Protein AF-D4H5F0-F1 (afdb_monomer)

InterPro domains:
  IPR011990 Tetratricopeptide-like helical domain superfamily [G3DSA:1.25.40.10] (108-286)
  IPR011990 Tetratricopeptide-like helical domain superfamily [SSF48452] (164-276)

Secondary structure (DSSP, 8-state):
------------------------EESSTTPPPP-SEEEEEEE-TT-HHHHHHHHHHHHHHHH-TTSEEEEEE-S---HHHHHHHHTT-TTGGGEEE----SS-SEEEEEETTEEEEEE-TTS-HHHHHHHHHHHHHTSS-HHHHHHHHHHHHHHHHHHHHHHHHHHHHHHHHTT-HHHHHHHHTTS-TTT--HHHHHHHHHHHHHTT-HHHHHHHHTT--SHHHHHHHHHHHHHTT-HHHHHHHHHTTTTTSS-HHHHHHHHHHHHHHTT-HHHHHH----TT--GGG-

Sequence (290 aa):
MRILRGCLLVAGLIAISALGYAEIKPVFDDAVKPAEKSAVLYFDIDGRYDLNIMTEFLKYCTEQTDVTCICAEASGAGVQKIKGAFEGNKNERYIYRSDAREDTPEIVFSRSGEALGVLKKESDFAALIPIYLDYTAGRIDAEDFAETMEAIESAEMYKKIVPRMNFVLLLAKKGERDAALAELDKIETEKLDDKGRLLLGETFLRLKAPKRAHRILKTCGDVQCRFYAGVSEYMAGDPDSALETLENLKGVYPDENRLKHYIKSIYESKGDKERADAIQLPDNYNIDAH

Foldseek 3Di:
DDDDPDPPPPPPPPVPPQPQPQPKAQLDPLADDADQWEKEWEAAPVDPVRVVLVVLLVVLVVVQVLYHYAYEYAQPDDSVVVCVVCPPHPCNNRYIYGYHDPFPGKMFTHHRSHTPDMDTPPDPSNQVSNLSSCVSSVVDDPVRSVVSVVVVLQVVVVVVVVVLLVVLVVCVVVVNLVVSVVSLVPDPLVSHALVSLLSSLVSCVVSLNLVVSLVSLVVHPDLSSLLSNLVSCVSVVNLPSSLVSLVVCPPPDPPVLLSLVSNLVSCVVVVVVVVNVVRDHPDPDDNVVD

Structure (mmCIF, N/CA/C/O backbone):
data_AF-D4H5F0-F1
#
_entry.id   AF-D4H5F0-F1
#
loop_
_atom_site.group_PDB
_atom_site.id
_atom_site.type_symbol
_atom_site.label_atom_id
_atom_site.label_alt_id
_atom_site.label_comp_id
_atom_site.label_asym_id
_atom_site.label_entity_id
_atom_site.label_seq_id
_atom_site.pdbx_PDB_ins_code
_atom_site.Cartn_x
_atom_site.Cartn_y
_atom_site.Cartn_z
_atom_site.occupancy
_atom_site.B_iso_or_equiv
_atom_site.auth_seq_id
_atom_site.auth_comp_id
_atom_site.auth_asym_id
_atom_site.auth_atom_id
_atom_site.pdbx_PDB_model_num
ATOM 1 N N . MET A 1 1 ? 7.987 36.545 -11.583 1.00 31.58 1 MET A N 1
ATOM 2 C CA . MET A 1 1 ? 6.630 36.346 -12.143 1.00 31.58 1 MET A CA 1
ATOM 3 C C . MET A 1 1 ? 6.210 34.918 -11.828 1.00 31.58 1 MET A C 1
ATOM 5 O O . MET A 1 1 ? 7.058 34.047 -11.936 1.00 31.58 1 MET A O 1
ATOM 9 N N . ARG A 1 2 ? 4.968 34.748 -11.347 1.00 31.17 2 ARG A N 1
ATOM 10 C CA . ARG A 1 2 ? 4.247 33.511 -10.952 1.00 31.17 2 ARG A CA 1
ATOM 11 C C . ARG A 1 2 ? 4.689 32.267 -11.746 1.00 31.17 2 ARG A C 1
ATOM 13 O O . ARG A 1 2 ? 4.959 32.408 -12.928 1.00 31.17 2 ARG A O 1
ATOM 20 N N . ILE A 1 3 ? 4.751 31.064 -11.163 1.00 27.75 3 ILE A N 1
ATOM 21 C CA . ILE A 1 3 ? 3.561 30.268 -10.800 1.00 27.75 3 ILE A CA 1
ATOM 22 C C . ILE A 1 3 ? 3.771 29.518 -9.472 1.00 27.75 3 ILE A C 1
ATOM 24 O O . ILE A 1 3 ? 4.520 28.547 -9.411 1.00 27.75 3 ILE A O 1
ATOM 28 N N . LEU A 1 4 ? 3.051 29.948 -8.427 1.00 27.16 4 LEU A N 1
ATOM 29 C CA . LEU A 1 4 ? 2.692 29.083 -7.304 1.00 27.16 4 LEU A CA 1
ATOM 30 C C . LEU A 1 4 ? 1.868 27.921 -7.872 1.00 27.16 4 LEU A C 1
ATOM 32 O O . LEU A 1 4 ? 0.740 28.131 -8.320 1.00 27.16 4 LEU A O 1
ATOM 36 N N . ARG A 1 5 ? 2.426 26.708 -7.881 1.00 31.64 5 ARG A N 1
ATOM 37 C CA . ARG A 1 5 ? 1.621 25.494 -8.019 1.00 31.64 5 ARG A CA 1
ATOM 38 C C . ARG A 1 5 ? 0.891 25.315 -6.698 1.00 31.64 5 ARG A C 1
ATOM 40 O O . ARG A 1 5 ? 1.485 24.910 -5.707 1.00 31.64 5 ARG A O 1
ATOM 47 N N . GLY A 1 6 ? -0.376 25.715 -6.691 1.00 26.05 6 GLY A N 1
ATOM 48 C CA . GLY A 1 6 ? -1.283 25.411 -5.603 1.00 26.05 6 GLY A CA 1
ATOM 49 C C . GLY A 1 6 ? -1.363 23.901 -5.441 1.00 26.05 6 GLY A C 1
ATOM 50 O O . GLY A 1 6 ? -1.843 23.209 -6.339 1.00 26.05 6 GLY A O 1
ATOM 51 N N . CYS A 1 7 ? -0.902 23.409 -4.294 1.00 26.84 7 CYS A N 1
ATOM 52 C CA . CYS A 1 7 ? -1.465 22.208 -3.710 1.00 26.84 7 CYS A CA 1
ATOM 53 C C . CYS A 1 7 ? -2.961 22.479 -3.549 1.00 26.84 7 CYS A C 1
ATOM 55 O O . CYS A 1 7 ? -3.379 23.174 -2.623 1.00 26.84 7 CYS A O 1
ATOM 57 N N . LEU A 1 8 ? -3.771 21.968 -4.477 1.00 27.33 8 LEU A N 1
ATOM 58 C CA . LEU A 1 8 ? -5.140 21.623 -4.143 1.00 27.33 8 LEU A CA 1
ATOM 59 C C . LEU A 1 8 ? -5.035 20.485 -3.125 1.00 27.33 8 LEU A C 1
ATOM 61 O O . LEU A 1 8 ? -5.055 19.310 -3.477 1.00 27.33 8 LEU A O 1
ATOM 65 N N . LEU A 1 9 ? -4.899 20.860 -1.854 1.00 28.70 9 LEU A N 1
ATOM 66 C CA . LEU A 1 9 ? -5.477 20.094 -0.768 1.00 28.70 9 LEU A CA 1
ATOM 67 C C . LEU A 1 9 ? -6.955 19.975 -1.123 1.00 28.70 9 LEU A C 1
ATOM 69 O O . LEU A 1 9 ? -7.744 20.895 -0.904 1.00 28.70 9 LEU A O 1
ATOM 73 N N . VAL A 1 10 ? -7.332 18.842 -1.710 1.00 30.98 10 VAL A N 1
ATOM 74 C CA . VAL A 1 10 ? -8.696 18.353 -1.572 1.00 30.98 10 VAL A CA 1
ATOM 75 C C . VAL A 1 10 ? -8.794 17.936 -0.111 1.00 30.98 10 VAL A C 1
ATOM 77 O O . VAL A 1 10 ? -8.710 16.766 0.238 1.00 30.98 10 VAL A O 1
ATOM 80 N N . ALA A 1 11 ? -8.916 18.940 0.761 1.00 32.41 11 ALA A N 1
ATOM 81 C CA . ALA A 1 11 ? -9.562 18.780 2.038 1.00 32.41 11 ALA A CA 1
ATOM 82 C C . ALA A 1 11 ? -10.991 18.382 1.682 1.00 32.41 11 ALA A C 1
ATOM 84 O O . ALA A 1 11 ? -11.877 19.221 1.509 1.00 32.41 11 ALA A O 1
ATOM 85 N N . GLY A 1 12 ? -11.192 17.080 1.491 1.00 27.78 12 GLY A N 1
ATOM 86 C CA . GLY A 1 12 ? -12.476 16.469 1.721 1.00 27.78 12 GLY A CA 1
ATOM 87 C C . GLY A 1 12 ? -12.792 16.733 3.181 1.00 27.78 12 GLY A C 1
ATOM 88 O O . GLY A 1 12 ? -12.548 15.889 4.034 1.00 27.78 12 GLY A O 1
ATOM 89 N N . LEU A 1 13 ? -13.319 17.928 3.464 1.00 29.50 13 LEU A N 1
ATOM 90 C CA . LEU A 1 13 ? -14.268 18.120 4.537 1.00 29.50 13 LEU A CA 1
ATOM 91 C C . LEU A 1 13 ? -15.412 17.165 4.209 1.00 29.50 13 LEU A C 1
ATOM 93 O O . LEU A 1 13 ? -16.419 17.532 3.605 1.00 29.50 13 LEU A O 1
ATOM 97 N N . ILE A 1 14 ? -15.236 15.902 4.593 1.00 32.59 14 ILE A N 1
ATOM 98 C CA . ILE A 1 14 ? -16.359 15.125 5.059 1.00 32.59 14 ILE A CA 1
ATOM 99 C C . ILE A 1 14 ? -16.867 15.986 6.203 1.00 32.59 14 ILE A C 1
ATOM 101 O O . ILE A 1 14 ? -16.233 16.098 7.250 1.00 32.59 14 ILE A O 1
ATOM 105 N N . ALA A 1 15 ? -17.956 16.706 5.946 1.00 28.23 15 ALA A N 1
ATOM 106 C CA . ALA A 1 15 ? -18.798 17.203 7.005 1.00 28.23 15 ALA A CA 1
ATOM 107 C C . ALA A 1 15 ? -19.258 15.946 7.746 1.00 28.23 15 ALA A C 1
ATOM 109 O O . ALA A 1 15 ? -20.265 15.336 7.392 1.00 28.23 15 ALA A O 1
ATOM 110 N N . ILE A 1 16 ? -18.445 15.500 8.705 1.00 36.41 16 ILE A N 1
ATOM 111 C CA . ILE A 1 16 ? -18.827 14.503 9.683 1.00 36.41 16 ILE A CA 1
ATOM 112 C C . ILE A 1 16 ? -19.855 15.251 10.517 1.00 36.41 16 ILE A C 1
ATOM 114 O O . ILE A 1 16 ? -19.535 15.951 11.474 1.00 36.41 16 ILE A O 1
ATOM 118 N N . SER A 1 17 ? -21.107 15.191 10.059 1.00 35.09 17 SER A N 1
ATOM 119 C CA . SER A 1 17 ? -22.271 15.410 10.899 1.00 35.09 17 SER A CA 1
ATOM 120 C C . SER A 1 17 ? -21.963 14.714 12.207 1.00 35.09 17 SER A C 1
ATOM 122 O O . SER A 1 17 ? -21.684 13.515 12.156 1.00 35.09 17 SER A O 1
ATOM 124 N N . ALA A 1 18 ? -21.915 15.485 13.299 1.00 36.31 18 ALA A N 1
ATOM 125 C CA . ALA A 1 18 ? -21.562 15.030 14.632 1.00 36.31 18 ALA A CA 1
ATOM 126 C C . ALA A 1 18 ? -22.025 13.582 14.807 1.00 36.31 18 ALA A C 1
ATOM 128 O O . ALA A 1 18 ? -23.223 13.326 14.950 1.00 36.31 18 ALA A O 1
ATOM 129 N N . LEU A 1 19 ? -21.079 12.640 14.708 1.00 41.31 19 LEU A N 1
ATOM 130 C CA . LEU A 1 19 ? -21.282 11.267 15.135 1.00 41.31 19 LEU A CA 1
ATOM 131 C C . LEU A 1 19 ? -21.348 11.380 16.651 1.00 41.31 19 LEU A C 1
ATOM 133 O O . LEU A 1 19 ? -20.375 11.145 17.362 1.00 41.31 19 LEU A O 1
ATOM 137 N N . GLY A 1 20 ? -22.495 11.873 17.125 1.00 44.38 20 GLY A N 1
ATOM 138 C CA . GLY A 1 20 ? -22.891 11.761 18.505 1.00 44.38 20 GLY A CA 1
ATOM 139 C C . GLY A 1 20 ? -22.692 10.302 18.835 1.00 44.38 20 GLY A C 1
ATOM 140 O O . GLY A 1 20 ? -23.183 9.434 18.110 1.00 44.38 20 GLY A O 1
ATOM 141 N N . TYR A 1 21 ? -21.880 10.053 19.856 1.00 51.56 21 TYR A N 1
ATOM 142 C CA . TYR A 1 21 ? -21.729 8.731 20.427 1.00 51.56 21 TYR A CA 1
ATOM 143 C C . TYR A 1 21 ? -23.106 8.074 20.439 1.00 51.56 21 TYR A C 1
ATOM 145 O O . TYR A 1 21 ? -24.054 8.664 20.970 1.00 51.56 21 TYR A O 1
ATOM 153 N N . ALA A 1 22 ? -23.227 6.881 19.849 1.00 57.88 22 ALA A N 1
ATOM 154 C CA . ALA A 1 22 ? -24.356 6.031 20.188 1.00 57.88 22 ALA A CA 1
ATOM 155 C C . ALA A 1 22 ? -24.421 6.000 21.720 1.00 57.88 22 ALA A C 1
ATOM 157 O O . ALA A 1 22 ? -23.376 5.943 22.374 1.00 57.88 22 ALA A O 1
ATOM 158 N N . GLU A 1 23 ? -25.612 6.155 22.293 1.00 73.88 23 GLU A N 1
ATOM 159 C CA . GLU A 1 23 ? -25.765 6.360 23.730 1.00 73.88 23 GLU A CA 1
ATOM 160 C C . GLU A 1 23 ? -25.316 5.090 24.477 1.00 73.88 23 GLU A C 1
ATOM 162 O O . GLU A 1 23 ? -26.092 4.161 24.696 1.00 73.88 23 GLU A O 1
ATOM 167 N N . ILE A 1 24 ? -24.029 5.018 24.829 1.00 89.38 24 ILE A N 1
ATOM 168 C CA . ILE A 1 24 ? -23.448 3.868 25.515 1.00 89.38 24 ILE A CA 1
ATOM 169 C C . ILE A 1 24 ? -23.796 3.912 26.999 1.00 89.38 24 ILE A C 1
ATOM 171 O O . ILE A 1 24 ? -23.728 4.956 27.650 1.00 89.38 24 ILE A O 1
ATOM 175 N N . LYS A 1 25 ? -24.161 2.757 27.556 1.00 92.19 25 LYS A N 1
ATOM 176 C CA . LYS A 1 25 ? -24.593 2.614 28.952 1.00 92.19 25 LYS A CA 1
ATOM 177 C C . LYS A 1 25 ? -23.658 1.661 29.687 1.00 92.19 25 LYS A C 1
ATOM 179 O O . LYS A 1 25 ? -23.380 0.584 29.157 1.00 92.19 25 LYS A O 1
ATOM 184 N N . PRO A 1 26 ? -23.159 2.026 30.879 1.00 93.25 26 PRO A N 1
ATOM 185 C CA . PRO A 1 26 ? -22.260 1.160 31.625 1.00 93.25 26 PRO A CA 1
ATOM 186 C C . PRO A 1 26 ? -22.977 -0.138 32.002 1.00 93.25 26 PRO A C 1
ATOM 188 O O . PRO A 1 26 ? -24.153 -0.129 32.373 1.00 93.25 26 PRO A O 1
ATOM 191 N N . VAL A 1 27 ? -22.273 -1.262 31.886 1.00 93.69 27 VAL A N 1
ATOM 192 C CA . VAL A 1 27 ? -22.798 -2.570 32.310 1.00 93.69 27 VAL A CA 1
ATOM 193 C C . VAL A 1 27 ? -22.548 -2.792 33.802 1.00 93.69 27 VAL A C 1
ATOM 195 O O . VAL A 1 27 ? -23.389 -3.381 34.486 1.00 93.69 27 VAL A O 1
ATOM 198 N N . PHE A 1 28 ? -21.423 -2.290 34.308 1.00 92.44 28 PHE A N 1
ATOM 199 C CA . PHE A 1 28 ? -20.966 -2.425 35.689 1.00 92.44 28 PHE A CA 1
ATOM 200 C C . PHE A 1 28 ? -20.931 -1.060 36.390 1.00 92.44 28 PHE A C 1
ATOM 202 O O . PHE A 1 28 ? -20.733 -0.029 35.746 1.00 92.44 28 PHE A O 1
ATOM 209 N N . ASP A 1 29 ? -21.133 -1.049 37.709 1.00 89.62 29 ASP A N 1
ATOM 210 C CA . ASP A 1 29 ? -21.273 0.191 38.488 1.00 89.62 29 ASP A CA 1
ATOM 211 C C . ASP A 1 29 ? -19.956 0.983 38.595 1.00 89.62 29 ASP A C 1
ATOM 213 O O . ASP A 1 29 ? -19.976 2.203 38.756 1.00 89.62 29 ASP A O 1
ATOM 217 N N . ASP A 1 30 ? -18.810 0.308 38.476 1.00 89.19 30 ASP A N 1
ATOM 218 C CA . ASP A 1 30 ? -17.465 0.891 38.532 1.00 89.19 30 ASP A CA 1
ATOM 219 C C . ASP A 1 30 ? -16.874 1.201 37.142 1.00 89.19 30 ASP A C 1
ATOM 221 O O . ASP A 1 30 ? -15.659 1.368 36.998 1.00 89.19 30 ASP A O 1
ATOM 225 N N . ALA A 1 31 ? -17.722 1.297 36.112 1.00 89.31 31 ALA A N 1
ATOM 226 C CA . ALA A 1 31 ? -17.287 1.563 34.747 1.00 89.31 31 ALA A CA 1
ATOM 227 C C . ALA A 1 31 ? -16.516 2.891 34.605 1.00 89.31 31 ALA A C 1
ATOM 229 O O . ALA A 1 31 ? -16.913 3.946 35.115 1.00 89.31 31 ALA A O 1
ATOM 230 N N . VAL A 1 32 ? -15.419 2.850 33.846 1.00 88.62 32 VAL A N 1
ATOM 231 C CA . VAL A 1 32 ? -14.596 4.011 33.492 1.00 88.62 32 VAL A CA 1
ATOM 232 C C . VAL A 1 32 ? -15.395 4.914 32.569 1.00 88.62 32 VAL A C 1
ATOM 234 O O . VAL A 1 32 ? -15.799 4.485 31.491 1.00 88.62 32 VAL A O 1
ATOM 237 N N . LYS A 1 33 ? -15.616 6.167 32.968 1.00 85.69 33 LYS A N 1
ATOM 238 C CA . LYS A 1 33 ? -16.379 7.134 32.168 1.00 85.69 33 LYS A CA 1
ATOM 239 C C . LYS A 1 33 ? -15.596 7.568 30.926 1.00 85.69 33 LYS A C 1
ATOM 241 O O . LYS A 1 33 ? -14.403 7.829 31.068 1.00 85.69 33 LYS A O 1
ATOM 246 N N . PRO A 1 34 ? -16.252 7.732 29.760 1.00 83.50 34 PRO A N 1
ATOM 247 C CA . PRO A 1 34 ? -15.622 8.343 28.595 1.00 83.50 34 PRO A CA 1
ATOM 248 C C . PRO A 1 34 ? -15.018 9.705 28.957 1.00 83.50 34 PRO A C 1
ATOM 250 O O . PRO A 1 34 ? -15.666 10.515 29.623 1.00 83.50 34 PRO A O 1
ATOM 253 N N . ALA A 1 35 ? -13.780 9.941 28.528 1.00 87.31 35 ALA A N 1
ATOM 254 C CA . ALA A 1 35 ? -13.085 11.211 28.710 1.00 87.31 35 ALA A CA 1
ATOM 255 C C . ALA A 1 35 ? -13.086 12.039 27.419 1.00 87.31 35 ALA A C 1
ATOM 257 O O . ALA A 1 35 ? -13.562 11.596 26.376 1.00 87.31 35 ALA A O 1
ATOM 258 N N . GLU A 1 36 ? -12.503 13.238 27.493 1.00 90.31 36 GLU A N 1
ATOM 259 C CA . GLU A 1 36 ? -12.332 14.131 26.344 1.00 90.31 36 GLU A CA 1
ATOM 260 C C . GLU A 1 36 ? -11.613 13.443 25.177 1.00 90.31 36 GLU A C 1
ATOM 262 O O . GLU A 1 36 ? -12.028 13.593 24.033 1.00 90.31 36 GLU A O 1
ATOM 267 N N . LYS A 1 37 ? -10.557 12.678 25.469 1.00 95.06 37 LYS A N 1
ATOM 268 C CA . LYS A 1 37 ? -9.834 11.838 24.511 1.00 95.06 37 LYS A CA 1
ATOM 269 C C . LYS A 1 37 ? -10.272 10.404 24.728 1.00 95.06 37 LYS A C 1
ATOM 271 O O . LYS A 1 37 ? -10.026 9.846 25.803 1.00 95.06 37 LYS A O 1
ATOM 276 N N . SER A 1 38 ? -10.927 9.801 23.745 1.00 94.38 38 SER A N 1
ATOM 277 C CA . SER A 1 38 ? -11.419 8.440 23.916 1.00 94.38 38 SER A CA 1
ATOM 278 C C . SER A 1 38 ? -11.438 7.630 22.631 1.00 94.38 38 SER A C 1
ATOM 280 O O . SER A 1 38 ? -11.453 8.166 21.526 1.00 94.38 38 SER A O 1
ATOM 282 N N . ALA A 1 39 ? -11.421 6.315 22.806 1.00 96.00 39 ALA A N 1
ATOM 283 C CA . ALA A 1 39 ? -11.599 5.344 21.745 1.00 96.00 39 ALA A CA 1
ATOM 284 C C . ALA A 1 39 ? -12.684 4.351 22.173 1.00 96.00 39 ALA A C 1
ATOM 286 O O . ALA A 1 39 ? -12.626 3.809 23.279 1.00 96.00 39 ALA A O 1
ATOM 287 N N . VAL A 1 40 ? -13.683 4.123 21.324 1.00 95.44 40 VAL A N 1
ATOM 288 C CA . VAL A 1 40 ? -14.770 3.173 21.591 1.00 95.44 40 VAL A CA 1
ATOM 289 C C . VAL A 1 40 ? -14.742 2.070 20.556 1.00 95.44 40 VAL A C 1
ATOM 291 O O . VAL A 1 40 ? -14.989 2.330 19.382 1.00 95.44 40 VAL A O 1
ATOM 294 N N . LEU A 1 41 ? -14.492 0.845 21.003 1.00 96.81 41 LEU A N 1
ATOM 295 C CA . LEU A 1 41 ? -14.695 -0.359 20.212 1.00 96.81 41 LEU A CA 1
ATOM 296 C C . LEU A 1 41 ? -16.140 -0.833 20.368 1.00 96.81 41 LEU A C 1
ATOM 298 O O . LEU A 1 41 ? -16.543 -1.225 21.457 1.00 96.81 41 LEU A O 1
ATOM 302 N N . TYR A 1 42 ? -16.887 -0.868 19.277 1.00 96.00 42 TYR A N 1
ATOM 303 C CA . TYR A 1 42 ? -18.157 -1.570 19.165 1.00 96.00 42 TYR A CA 1
ATOM 304 C C . TYR A 1 42 ? -17.902 -3.007 18.717 1.00 96.00 42 TYR A C 1
ATOM 306 O O . TYR A 1 42 ? -17.238 -3.223 17.702 1.00 96.00 42 TYR A O 1
ATOM 314 N N . PHE A 1 43 ? -18.412 -3.980 19.468 1.00 96.06 43 PHE A N 1
ATOM 315 C CA . PHE A 1 43 ? -18.120 -5.397 19.245 1.00 96.06 43 PHE A CA 1
ATOM 316 C C . PHE A 1 43 ? -19.349 -6.277 19.502 1.00 96.06 43 PHE A C 1
ATOM 318 O O . PHE A 1 43 ? -20.200 -5.943 20.329 1.00 96.06 43 PHE A O 1
ATOM 325 N N . ASP A 1 44 ? -19.426 -7.412 18.811 1.00 95.38 44 ASP A N 1
ATOM 326 C CA . ASP A 1 44 ? -20.411 -8.465 19.072 1.00 95.38 44 ASP A CA 1
ATOM 327 C C . ASP A 1 44 ? -19.836 -9.509 20.046 1.00 95.38 44 ASP A C 1
ATOM 329 O O . ASP A 1 44 ? -18.798 -10.122 19.787 1.00 95.38 44 ASP A O 1
ATOM 333 N N . ILE A 1 45 ? -20.515 -9.736 21.175 1.00 94.06 45 ILE A N 1
ATOM 334 C CA . ILE A 1 45 ? -20.094 -10.719 22.183 1.00 94.06 45 ILE A CA 1
ATOM 335 C C . ILE A 1 45 ? -20.152 -12.178 21.702 1.00 94.06 45 ILE A C 1
ATOM 337 O O . ILE A 1 45 ? -19.421 -13.024 22.217 1.00 94.06 45 ILE A O 1
ATOM 341 N N . ASP A 1 46 ? -21.006 -12.487 20.727 1.00 93.06 46 ASP A N 1
ATOM 342 C CA . ASP A 1 46 ? -21.096 -13.806 20.095 1.00 93.06 46 ASP A CA 1
ATOM 343 C C . ASP A 1 46 ? -20.082 -13.957 18.943 1.00 93.06 46 ASP A C 1
ATOM 345 O O . ASP A 1 46 ? -19.791 -15.070 18.486 1.00 93.06 46 ASP A O 1
ATOM 349 N N . GLY A 1 47 ? -19.491 -12.846 18.494 1.00 92.88 47 GLY A N 1
ATOM 350 C CA . GLY A 1 47 ? -18.481 -12.794 17.448 1.00 92.88 47 GLY A CA 1
ATOM 351 C C . GLY A 1 47 ? -17.092 -13.177 17.957 1.00 92.88 47 GLY A C 1
ATOM 352 O O . GLY A 1 47 ? -16.400 -12.398 18.605 1.00 92.88 47 GLY A O 1
ATOM 353 N N . ARG A 1 48 ? -16.591 -14.366 17.592 1.00 92.88 48 ARG A N 1
ATOM 354 C CA . ARG A 1 48 ? -15.208 -14.760 17.946 1.00 92.88 48 ARG A CA 1
ATOM 355 C C . ARG A 1 48 ? -14.158 -13.782 17.402 1.00 92.88 48 ARG A C 1
ATOM 357 O O . ARG A 1 48 ? -13.140 -13.561 18.052 1.00 92.88 48 ARG A O 1
ATOM 364 N N . TYR A 1 49 ? -14.378 -13.251 16.201 1.00 93.31 49 TYR A N 1
ATOM 365 C CA . TYR A 1 49 ? -13.483 -12.264 15.597 1.00 93.31 49 TYR A CA 1
ATOM 366 C C . TYR A 1 49 ? -13.474 -10.968 16.420 1.00 93.31 49 TYR A C 1
ATOM 368 O O . TYR A 1 49 ? -12.412 -10.532 16.851 1.00 93.31 49 TYR A O 1
ATOM 376 N N . ASP A 1 50 ? -14.650 -10.439 16.740 1.00 95.62 50 ASP A N 1
ATOM 377 C CA . ASP A 1 50 ? -14.867 -9.263 17.581 1.00 95.62 50 ASP A CA 1
ATOM 378 C C . ASP A 1 50 ? -14.203 -9.381 18.963 1.00 95.62 50 ASP A C 1
ATOM 380 O O . ASP A 1 50 ? -13.515 -8.460 19.400 1.00 95.62 50 ASP A O 1
ATOM 384 N N . LEU A 1 51 ? -14.310 -10.538 19.625 1.00 93.56 51 LEU A N 1
ATOM 385 C CA . LEU A 1 51 ? -13.640 -10.788 20.910 1.00 93.56 51 LEU A CA 1
ATOM 386 C C . LEU A 1 51 ? -12.104 -10.780 20.807 1.00 93.56 51 LEU A C 1
ATOM 388 O O . LEU A 1 51 ? -11.418 -10.350 21.743 1.00 93.56 51 LEU A O 1
ATOM 392 N N . ASN A 1 52 ? -11.548 -11.234 19.678 1.00 94.06 52 ASN A N 1
ATOM 393 C CA . ASN A 1 52 ? -10.109 -11.134 19.432 1.00 94.06 52 ASN A CA 1
ATOM 394 C C . ASN A 1 52 ? -9.696 -9.665 19.264 1.00 94.06 52 ASN A C 1
ATOM 396 O O . ASN A 1 52 ? -8.746 -9.236 19.918 1.00 94.06 52 ASN A O 1
ATOM 400 N N . ILE A 1 53 ? -10.445 -8.891 18.465 1.00 95.88 53 ILE A N 1
ATOM 401 C CA . ILE A 1 53 ? -10.200 -7.452 18.273 1.00 95.88 53 ILE A CA 1
ATOM 402 C C . ILE A 1 53 ? -10.322 -6.695 19.598 1.00 95.88 53 ILE A C 1
ATOM 404 O O . ILE A 1 53 ? -9.483 -5.856 19.904 1.00 95.88 53 ILE A O 1
ATOM 408 N N . MET A 1 54 ? -11.296 -7.037 20.444 1.00 95.19 54 MET A N 1
ATOM 409 C CA . MET A 1 54 ? -11.435 -6.470 21.788 1.00 95.19 54 MET A CA 1
ATOM 410 C C . MET A 1 54 ? -10.216 -6.730 22.667 1.00 95.19 54 MET A C 1
ATOM 412 O O . MET A 1 54 ? -9.746 -5.827 23.359 1.00 95.19 54 MET A O 1
ATOM 416 N N . THR A 1 55 ? -9.683 -7.949 22.639 1.00 91.81 55 THR A N 1
ATOM 417 C CA . THR A 1 55 ? -8.488 -8.293 23.419 1.00 91.81 55 THR A CA 1
ATOM 418 C C . THR A 1 55 ? -7.274 -7.486 22.955 1.00 91.81 55 THR A C 1
ATOM 420 O O . THR A 1 55 ? -6.511 -6.979 23.776 1.00 91.81 55 THR A O 1
ATOM 423 N N . GLU A 1 56 ? -7.110 -7.343 21.642 1.00 92.62 56 GLU A N 1
ATOM 424 C CA . GLU A 1 56 ? -6.030 -6.570 21.035 1.00 92.62 56 GLU A CA 1
ATOM 425 C C . GLU A 1 56 ? -6.154 -5.069 21.320 1.00 92.62 56 GLU A C 1
ATOM 427 O O . GLU A 1 56 ? -5.201 -4.446 21.787 1.00 92.62 56 GLU A O 1
ATOM 432 N N . PHE A 1 57 ? -7.347 -4.506 21.138 1.00 95.62 57 PHE A N 1
ATOM 433 C CA . PHE A 1 57 ? -7.654 -3.117 21.458 1.00 95.62 57 PHE A CA 1
ATOM 434 C C . PHE A 1 57 ? -7.319 -2.791 22.916 1.00 95.62 57 PHE A C 1
ATOM 436 O O . PHE A 1 57 ? -6.570 -1.854 23.188 1.00 95.62 57 PHE A O 1
ATOM 443 N N . LEU A 1 58 ? -7.791 -3.613 23.858 1.00 92.62 58 LEU A N 1
ATOM 444 C CA . LEU A 1 58 ? -7.512 -3.411 25.278 1.00 92.62 58 LEU A CA 1
ATOM 445 C C . LEU A 1 58 ? -6.019 -3.523 25.600 1.00 92.62 58 LEU A C 1
ATOM 447 O O . LEU A 1 58 ? -5.532 -2.756 26.427 1.00 92.62 58 LEU A O 1
ATOM 451 N N . LYS A 1 59 ? -5.275 -4.412 24.931 1.00 91.56 59 LYS A N 1
ATOM 452 C CA . LYS A 1 59 ? -3.817 -4.498 25.089 1.00 91.56 59 LYS A CA 1
ATOM 453 C C . LYS A 1 59 ? -3.149 -3.160 24.752 1.00 91.56 59 LYS A C 1
ATOM 455 O O . LYS A 1 59 ? -2.441 -2.622 25.601 1.00 91.56 59 LYS A O 1
ATOM 460 N N . TYR A 1 60 ? -3.423 -2.588 23.579 1.00 90.88 60 TYR A N 1
ATOM 461 C CA . TYR A 1 60 ? -2.864 -1.284 23.197 1.00 90.88 60 TYR A CA 1
ATOM 462 C C . TYR A 1 60 ? -3.299 -0.163 24.148 1.00 90.88 60 TYR A C 1
ATOM 464 O O . TYR A 1 60 ? -2.497 0.681 24.539 1.00 90.88 60 TYR A O 1
ATOM 472 N N . CYS A 1 61 ? -4.552 -0.191 24.594 1.00 90.25 61 CYS A N 1
ATOM 473 C CA . CYS A 1 61 ? -5.074 0.784 25.542 1.00 90.25 61 CYS A CA 1
ATOM 474 C C . CYS A 1 61 ? -4.405 0.723 26.920 1.00 90.25 61 CYS A C 1
ATOM 476 O O . CYS A 1 61 ? -4.243 1.756 27.564 1.00 90.25 61 CYS A O 1
ATOM 478 N N . THR A 1 62 ? -3.966 -0.454 27.382 1.00 85.62 62 THR A N 1
ATOM 479 C CA . THR A 1 62 ? -3.208 -0.538 28.645 1.00 85.62 62 THR A CA 1
ATOM 480 C C . THR A 1 62 ? -1.828 0.116 28.571 1.00 85.62 62 THR A C 1
ATOM 482 O O . THR A 1 62 ? -1.302 0.535 29.599 1.00 85.62 62 THR A O 1
ATOM 485 N N . GLU A 1 63 ? -1.261 0.251 27.371 1.00 83.38 63 GLU A N 1
ATOM 486 C CA . GLU A 1 63 ? 0.021 0.923 27.128 1.00 83.38 63 GLU A CA 1
ATOM 487 C C . GLU A 1 63 ? -0.150 2.453 26.957 1.00 83.38 63 GLU A C 1
ATOM 489 O O . GLU A 1 63 ? 0.826 3.204 27.005 1.00 83.38 63 GLU A O 1
ATOM 494 N N . GLN A 1 64 ? -1.392 2.936 26.800 1.00 81.44 64 GLN A N 1
ATOM 495 C CA . GLN A 1 64 ? -1.757 4.309 26.426 1.00 81.44 64 GLN A CA 1
ATOM 496 C C . GLN A 1 64 ? -2.766 4.913 27.418 1.00 81.44 64 GLN A C 1
ATOM 498 O O . GLN A 1 64 ? -3.970 4.929 27.182 1.00 81.44 64 GLN A O 1
ATOM 503 N N . THR A 1 65 ? -2.287 5.468 28.533 1.00 83.00 65 THR A N 1
ATOM 504 C CA . THR A 1 65 ? -3.169 6.021 29.582 1.00 83.00 65 THR A CA 1
ATOM 505 C C . THR A 1 65 ? -3.786 7.384 29.253 1.00 83.00 65 THR A C 1
ATOM 507 O O . THR A 1 65 ? -4.680 7.831 29.968 1.00 83.00 65 THR A O 1
ATOM 510 N N . ASP A 1 66 ? -3.322 8.054 28.194 1.00 91.00 66 ASP A N 1
ATOM 511 C CA . ASP A 1 66 ? -3.780 9.398 27.798 1.00 91.00 66 ASP A CA 1
ATOM 512 C C . ASP A 1 66 ? -5.110 9.385 27.024 1.00 91.00 66 ASP A C 1
ATOM 514 O O . ASP A 1 66 ? -5.698 10.441 26.772 1.00 91.00 66 ASP A O 1
ATOM 518 N N . VAL A 1 67 ? -5.584 8.196 26.639 1.00 93.88 67 VAL A N 1
ATOM 519 C CA . VAL A 1 67 ? -6.832 7.972 25.907 1.00 93.88 67 VAL A CA 1
ATOM 520 C C . VAL A 1 67 ? -7.701 7.020 26.715 1.00 93.88 67 VAL A C 1
ATOM 522 O O . VAL A 1 67 ? -7.271 5.942 27.116 1.00 93.88 67 VAL A O 1
ATOM 525 N N . THR A 1 68 ? -8.954 7.398 26.953 1.00 93.69 68 THR A N 1
ATOM 526 C CA . THR A 1 68 ? -9.905 6.496 27.606 1.00 93.69 68 THR A CA 1
ATOM 527 C C . THR A 1 68 ? -10.469 5.508 26.597 1.00 93.69 68 THR A C 1
ATOM 529 O O . THR A 1 68 ? -11.218 5.894 25.701 1.00 93.69 68 THR A O 1
ATOM 532 N N . CYS A 1 69 ? -10.138 4.232 26.758 1.00 94.88 69 CYS A N 1
ATOM 533 C CA . CYS A 1 69 ? -10.653 3.170 25.906 1.00 94.88 69 CYS A CA 1
ATOM 534 C C . CYS A 1 69 ? -11.876 2.480 26.501 1.00 94.88 69 CYS A C 1
ATOM 536 O O . CYS A 1 69 ? -11.904 2.163 27.690 1.00 94.88 69 CYS A O 1
ATOM 538 N N . ILE A 1 70 ? -12.873 2.226 25.659 1.00 94.94 70 ILE A N 1
ATOM 539 C CA . ILE A 1 70 ? -14.151 1.621 26.033 1.00 94.94 70 ILE A CA 1
ATOM 540 C C . ILE A 1 70 ? -14.514 0.528 25.031 1.00 94.94 70 ILE A C 1
ATOM 542 O O . ILE A 1 70 ? -14.324 0.702 23.831 1.00 94.94 70 ILE A O 1
ATOM 546 N N . CYS A 1 71 ? -15.089 -0.569 25.518 1.00 95.88 71 CYS A N 1
ATOM 547 C CA . CYS A 1 71 ? -15.661 -1.629 24.696 1.00 95.88 71 CYS A CA 1
ATOM 548 C C . CYS A 1 71 ? -17.186 -1.622 24.859 1.00 95.88 71 CYS A C 1
ATOM 550 O O . CYS A 1 71 ? -17.707 -1.941 25.925 1.00 95.88 71 CYS A O 1
ATOM 552 N N . ALA A 1 72 ? -17.905 -1.256 23.806 1.00 95.44 72 ALA A N 1
ATOM 553 C CA . ALA A 1 72 ? -19.353 -1.218 23.741 1.00 95.44 72 ALA A CA 1
ATOM 554 C C . ALA A 1 72 ? -19.900 -2.464 23.030 1.00 95.44 72 ALA A C 1
ATOM 556 O O . ALA A 1 72 ? -19.703 -2.665 21.835 1.00 95.44 72 ALA A O 1
ATOM 557 N N . GLU A 1 73 ? -20.613 -3.301 23.771 1.00 95.19 73 GLU A N 1
ATOM 558 C CA . GLU A 1 73 ? -21.303 -4.464 23.227 1.00 95.19 73 GLU A CA 1
ATOM 559 C C . GLU A 1 73 ? -22.477 -4.001 22.347 1.00 95.19 73 GLU A C 1
ATOM 561 O O . GLU A 1 73 ? -23.272 -3.149 22.765 1.00 95.19 73 GLU A O 1
ATOM 566 N N . ALA A 1 74 ? -22.555 -4.518 21.120 1.00 94.12 74 ALA A N 1
ATOM 567 C CA . ALA A 1 74 ? -23.429 -4.013 20.063 1.00 94.12 74 ALA A CA 1
ATOM 568 C C . ALA A 1 74 ? -24.267 -5.102 19.358 1.00 94.12 74 ALA A C 1
ATOM 570 O O . ALA A 1 74 ? -24.911 -4.808 18.353 1.00 94.12 74 ALA A O 1
ATOM 571 N N . SER A 1 75 ? -24.328 -6.336 19.878 1.00 91.25 75 SER A N 1
ATOM 572 C CA . SER A 1 75 ? -25.207 -7.400 19.345 1.00 91.25 75 SER A CA 1
ATOM 573 C C . SER A 1 75 ? -26.676 -7.240 19.755 1.00 91.25 75 SER A C 1
ATOM 575 O O . SER A 1 75 ? -27.563 -7.918 19.236 1.00 91.25 75 SER A O 1
ATOM 577 N N . GLY A 1 76 ? -26.954 -6.367 20.729 1.00 87.88 76 GLY A N 1
ATOM 578 C CA . GLY A 1 76 ? -28.264 -6.281 21.376 1.00 87.88 76 GLY A CA 1
ATOM 579 C C . GLY A 1 76 ? -28.456 -7.308 22.496 1.00 87.88 76 GLY A C 1
ATOM 580 O O . GLY A 1 76 ? -29.582 -7.486 22.976 1.00 87.88 76 GLY A O 1
ATOM 581 N N . ALA A 1 77 ? -27.380 -7.962 22.948 1.00 89.81 77 ALA A N 1
ATOM 582 C CA . ALA A 1 77 ? -27.415 -8.870 24.081 1.00 89.81 77 ALA A CA 1
ATOM 583 C C . ALA A 1 77 ? -28.001 -8.200 25.339 1.00 89.81 77 ALA A C 1
ATOM 585 O O . ALA A 1 77 ? -27.784 -7.026 25.653 1.00 89.81 77 ALA A O 1
ATOM 586 N N . GLY A 1 78 ? -28.765 -8.980 26.107 1.00 90.38 78 GLY A N 1
ATOM 587 C CA . GLY A 1 78 ? -29.271 -8.530 27.400 1.00 90.38 78 GLY A CA 1
ATOM 588 C C . GLY A 1 78 ? -28.132 -8.324 28.403 1.00 90.38 78 GLY A C 1
ATOM 589 O O . GLY A 1 78 ? -27.184 -9.105 28.438 1.00 90.38 78 GLY A O 1
ATOM 590 N N . VAL A 1 79 ? -28.268 -7.329 29.288 1.00 91.75 79 VAL A N 1
ATOM 591 C CA . VAL A 1 79 ? -27.250 -6.966 30.300 1.00 91.75 79 VAL A CA 1
ATOM 592 C C . VAL A 1 79 ? -26.766 -8.172 31.111 1.00 91.75 79 VAL A C 1
ATOM 594 O O . VAL A 1 79 ? -25.579 -8.275 31.386 1.00 91.75 79 VAL A O 1
ATOM 597 N N . GLN A 1 80 ? -27.651 -9.115 31.450 1.00 93.25 80 GLN A N 1
ATOM 598 C CA . GLN A 1 80 ? -27.282 -10.318 32.208 1.00 93.25 80 GLN A CA 1
ATOM 599 C C . GLN A 1 80 ? -26.324 -11.244 31.448 1.00 93.25 80 GLN A C 1
ATOM 601 O O . GLN A 1 80 ? -25.426 -11.819 32.054 1.00 93.25 80 GLN A O 1
ATOM 606 N N . LYS A 1 81 ? -26.477 -11.362 30.123 1.00 93.75 81 LYS A N 1
ATOM 607 C CA . LYS A 1 81 ? -25.565 -12.146 29.280 1.00 93.75 81 LYS A CA 1
ATOM 608 C C . LYS A 1 81 ? -24.185 -11.495 29.239 1.00 93.75 81 LYS A C 1
ATOM 610 O O . LYS A 1 81 ? -23.185 -12.181 29.414 1.00 93.75 81 LYS A O 1
ATOM 615 N N . ILE A 1 82 ? -24.150 -10.175 29.059 1.00 93.19 82 ILE A N 1
ATOM 616 C CA . ILE A 1 82 ? -22.904 -9.402 29.025 1.00 93.19 82 ILE A CA 1
ATOM 617 C C . ILE A 1 82 ? -22.194 -9.498 30.379 1.00 93.19 82 ILE A C 1
ATOM 619 O O . ILE A 1 82 ? -21.016 -9.837 30.425 1.00 93.19 82 ILE A O 1
ATOM 623 N N . LYS A 1 83 ? -22.924 -9.285 31.485 1.00 93.44 83 LYS A N 1
ATOM 624 C CA . LYS A 1 83 ? -22.391 -9.464 32.840 1.00 93.44 83 LYS A CA 1
ATOM 625 C C . LYS A 1 83 ? -21.811 -10.859 33.020 1.00 93.44 83 LYS A C 1
ATOM 627 O O . LYS A 1 83 ? -20.635 -10.965 33.318 1.00 93.44 83 LYS A O 1
ATOM 632 N N . GLY A 1 84 ? -22.576 -11.912 32.736 1.00 92.88 84 GLY A N 1
ATOM 633 C CA . GLY A 1 84 ? -22.101 -13.288 32.906 1.00 92.88 84 GLY A CA 1
ATOM 634 C C . GLY A 1 84 ? -20.854 -13.643 32.083 1.00 92.88 84 GLY A C 1
ATOM 635 O O . GLY A 1 84 ? -20.091 -14.512 32.489 1.00 92.88 84 GLY A O 1
ATOM 636 N N . ALA A 1 85 ? -20.621 -12.978 30.950 1.00 91.19 85 ALA A N 1
ATOM 637 C CA . ALA A 1 85 ? -19.433 -13.198 30.125 1.00 91.19 85 ALA A CA 1
ATOM 638 C C . ALA A 1 85 ? -18.177 -12.478 30.643 1.00 91.19 85 ALA A C 1
ATOM 640 O O . ALA A 1 85 ? -17.062 -12.938 30.395 1.00 91.19 85 ALA A O 1
ATOM 641 N N . PHE A 1 86 ? -18.351 -11.349 31.333 1.00 92.50 86 PHE A N 1
ATOM 642 C CA . PHE A 1 86 ? -17.249 -10.487 31.762 1.00 92.50 86 PHE A CA 1
ATOM 643 C C . PHE A 1 86 ? -17.064 -10.412 33.279 1.00 92.50 86 PHE A C 1
ATOM 645 O O . PHE A 1 86 ? -16.051 -9.877 33.716 1.00 92.50 86 PHE A O 1
ATOM 652 N N . GLU A 1 87 ? -17.977 -10.968 34.075 1.00 91.56 87 GLU A N 1
ATOM 653 C CA . GLU A 1 87 ? -17.906 -10.938 35.536 1.00 91.56 87 GLU A CA 1
ATOM 654 C C . GLU A 1 87 ? -16.632 -11.631 36.065 1.00 91.56 87 GLU A C 1
ATOM 656 O O . GLU A 1 87 ? -16.237 -12.706 35.610 1.00 91.56 87 GLU A O 1
ATOM 661 N N . GLY A 1 88 ? -15.954 -10.995 37.017 1.00 85.19 88 GLY A N 1
ATOM 662 C CA . GLY A 1 88 ? -14.648 -11.372 37.546 1.00 85.19 88 GLY A CA 1
ATOM 663 C C . GLY A 1 88 ? -13.461 -11.076 36.619 1.00 85.19 88 GLY A C 1
ATOM 664 O O . GLY A 1 88 ? -12.327 -11.422 36.966 1.00 85.19 88 GLY A O 1
ATOM 665 N N . ASN A 1 89 ? -13.669 -10.463 35.448 1.00 85.44 89 ASN A N 1
ATOM 666 C CA . ASN A 1 89 ? -12.588 -10.124 34.522 1.00 85.44 89 ASN A CA 1
ATOM 667 C C . ASN A 1 89 ? -11.965 -8.754 34.854 1.00 85.44 89 ASN A C 1
ATOM 669 O O . ASN A 1 89 ? -12.643 -7.809 35.236 1.00 85.44 89 ASN A O 1
ATOM 673 N N . LYS A 1 90 ? -10.661 -8.585 34.604 1.00 83.75 90 LYS A N 1
ATOM 674 C CA . LYS A 1 90 ? -9.976 -7.282 34.727 1.00 83.75 90 LYS A CA 1
ATOM 675 C C . LYS A 1 90 ? -10.559 -6.196 33.811 1.00 83.75 90 LYS A C 1
ATOM 677 O O . LYS A 1 90 ? -10.297 -5.015 34.028 1.00 83.75 90 LYS A O 1
ATOM 682 N N . ASN A 1 91 ? -11.325 -6.600 32.799 1.00 84.06 91 ASN A N 1
ATOM 683 C CA . ASN A 1 91 ? -11.865 -5.719 31.776 1.00 84.06 91 ASN A CA 1
ATOM 684 C C . ASN A 1 91 ? -13.268 -5.169 32.085 1.00 84.06 91 ASN A C 1
ATOM 686 O O . ASN A 1 91 ? -13.715 -4.299 31.345 1.00 84.06 91 ASN A O 1
ATOM 690 N N . GLU A 1 92 ? -13.955 -5.634 33.141 1.00 90.12 92 GLU A N 1
ATOM 691 C CA . GLU A 1 92 ? -15.352 -5.266 33.477 1.00 90.12 92 GLU A CA 1
ATOM 692 C C . GLU A 1 92 ? -15.626 -3.766 33.374 1.00 90.12 92 GLU A C 1
ATOM 694 O O . GLU A 1 92 ? -16.567 -3.325 32.716 1.00 90.12 92 GLU A O 1
ATOM 699 N N . ARG A 1 93 ? -14.736 -2.972 33.968 1.00 90.44 93 ARG A N 1
ATOM 700 C CA . ARG A 1 93 ? -14.831 -1.513 34.027 1.00 90.44 93 ARG A CA 1
ATOM 701 C C . ARG A 1 93 ? -14.770 -0.807 32.670 1.00 90.44 93 ARG A C 1
ATOM 703 O O . ARG A 1 93 ? -15.050 0.384 32.603 1.00 90.44 93 ARG A O 1
ATOM 710 N N . TYR A 1 94 ? -14.391 -1.499 31.601 1.00 92.25 94 TYR A N 1
ATOM 711 C CA . TYR A 1 94 ? -14.371 -0.955 30.242 1.00 92.25 94 TYR A CA 1
ATOM 712 C C . TYR A 1 94 ? -15.583 -1.404 29.418 1.00 92.25 94 TYR A C 1
ATOM 714 O O . TYR A 1 94 ? -15.724 -0.963 28.280 1.00 92.25 94 TYR A O 1
ATOM 722 N N . ILE A 1 95 ? -16.453 -2.263 29.967 1.00 94.75 95 ILE A N 1
ATOM 723 C CA . I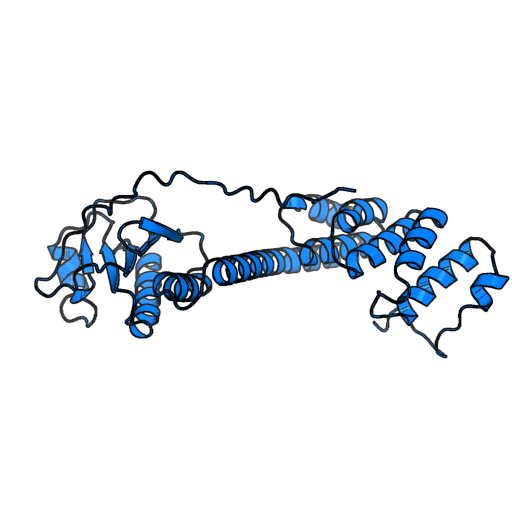LE A 1 95 ? -17.587 -2.842 29.247 1.00 94.75 95 ILE A CA 1
ATOM 724 C C . ILE A 1 95 ? -18.828 -1.957 29.367 1.00 94.75 95 ILE A C 1
ATOM 726 O O . ILE A 1 95 ? -19.369 -1.695 30.446 1.00 94.75 95 ILE A O 1
ATOM 730 N N . TYR A 1 96 ? -19.311 -1.550 28.204 1.00 95.06 96 TYR A N 1
ATOM 731 C CA . TYR A 1 96 ? -20.532 -0.797 27.998 1.00 95.06 96 TYR A CA 1
ATOM 732 C C . TYR A 1 96 ? -21.481 -1.592 27.109 1.00 95.06 96 TYR A C 1
ATOM 734 O O . TYR A 1 96 ? -21.091 -2.533 26.424 1.00 95.06 96 TYR A O 1
ATOM 742 N N . ARG A 1 97 ? -22.744 -1.189 27.103 1.00 93.88 97 ARG A N 1
ATOM 743 C CA . ARG A 1 97 ? -23.744 -1.618 26.134 1.00 93.88 97 ARG A CA 1
ATOM 744 C C . ARG A 1 97 ? -24.053 -0.461 25.196 1.00 93.88 97 ARG A C 1
ATOM 746 O O . ARG A 1 97 ? -24.176 0.673 25.652 1.00 93.88 97 ARG A O 1
ATOM 753 N N . SER A 1 98 ? -24.238 -0.765 23.923 1.00 92.44 98 SER A N 1
ATOM 754 C CA . SER A 1 98 ? -24.745 0.153 22.904 1.00 92.44 98 SER A CA 1
ATOM 755 C C . SER A 1 98 ? -26.045 -0.367 22.285 1.00 92.44 98 SER A C 1
ATOM 757 O O . SER A 1 98 ? -26.501 -1.475 22.594 1.00 92.44 98 SER A O 1
ATOM 759 N N . ASP A 1 99 ? -26.659 0.454 21.435 1.00 89.12 99 ASP A N 1
ATOM 760 C CA . ASP A 1 99 ? -27.696 -0.013 20.518 1.00 89.12 99 ASP A CA 1
ATOM 761 C C . ASP A 1 99 ? -27.113 -1.020 19.520 1.00 89.12 99 ASP A C 1
ATOM 763 O O . ASP A 1 99 ? -25.908 -1.030 19.267 1.00 89.12 99 ASP A O 1
ATOM 767 N N . ALA A 1 100 ? -27.967 -1.880 18.963 1.00 86.62 100 ALA A N 1
ATOM 768 C CA . ALA A 1 100 ? -27.519 -2.897 18.021 1.00 86.62 100 ALA A CA 1
ATOM 769 C C . ALA A 1 100 ? -26.894 -2.257 16.770 1.00 86.62 100 ALA A C 1
ATOM 771 O O . ALA A 1 100 ? -27.458 -1.312 16.211 1.00 86.62 100 ALA A O 1
ATOM 772 N N . ARG A 1 101 ? -25.745 -2.777 16.323 1.00 85.62 101 ARG A N 1
ATOM 773 C CA . ARG A 1 101 ? -25.034 -2.286 15.133 1.00 85.62 101 ARG A CA 1
ATOM 774 C C . ARG A 1 101 ? -24.706 -3.442 14.199 1.00 85.62 101 ARG A C 1
ATOM 776 O O . ARG A 1 101 ? -24.255 -4.487 14.645 1.00 85.62 101 ARG A O 1
ATOM 783 N N . GLU A 1 102 ? -24.912 -3.234 12.903 1.00 82.69 102 GLU A N 1
ATOM 784 C CA . GLU A 1 102 ? -24.640 -4.259 11.884 1.00 82.69 102 GLU A CA 1
ATOM 785 C C . GLU A 1 102 ? -23.145 -4.353 11.522 1.00 82.69 102 GLU A C 1
ATOM 787 O O . GLU A 1 102 ? -22.671 -5.413 11.123 1.00 82.69 102 GLU A O 1
ATOM 792 N N . ASP A 1 103 ? -22.392 -3.264 11.709 1.00 84.12 103 ASP A N 1
ATOM 793 C CA . ASP 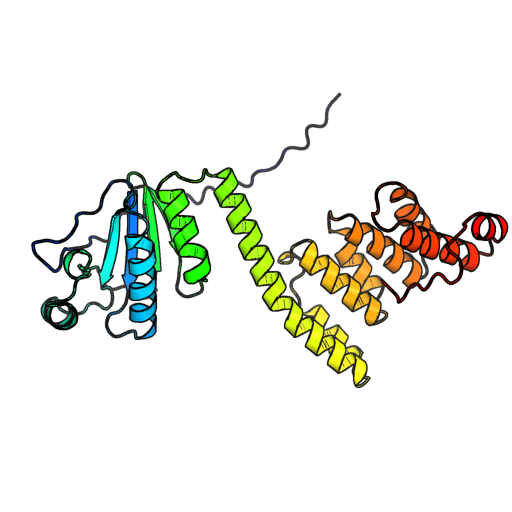A 1 103 ? -21.025 -3.105 11.190 1.00 84.12 103 ASP A CA 1
ATOM 794 C C . ASP A 1 103 ? -19.914 -3.434 12.212 1.00 84.12 103 ASP A C 1
ATOM 796 O O . ASP A 1 103 ? -18.830 -2.849 12.165 1.00 84.12 103 ASP A O 1
ATOM 800 N N . THR A 1 104 ? -20.143 -4.355 13.152 1.00 91.75 104 THR A N 1
ATOM 801 C CA . THR A 1 104 ? -19.096 -4.752 14.111 1.00 91.75 104 THR A CA 1
ATOM 802 C C . THR A 1 104 ? -18.050 -5.699 13.481 1.00 91.75 104 THR A C 1
ATOM 804 O O . THR A 1 104 ? -18.373 -6.500 12.590 1.00 91.75 104 THR A O 1
ATOM 807 N N . PRO A 1 105 ? -16.775 -5.636 13.917 1.00 95.19 105 PRO A N 1
ATOM 808 C CA . PRO A 1 105 ? -16.219 -4.684 14.878 1.00 95.19 105 PRO A CA 1
ATOM 809 C C . PRO A 1 105 ? -15.934 -3.309 14.251 1.00 95.19 105 PRO A C 1
ATOM 811 O O . PRO A 1 105 ? -15.467 -3.208 13.114 1.00 95.19 105 PRO A O 1
ATOM 814 N N . GLU A 1 106 ? -16.164 -2.248 15.026 1.00 95.38 106 GLU A N 1
ATOM 815 C CA . GLU A 1 106 ? -15.871 -0.861 14.639 1.00 95.38 106 GLU A CA 1
ATOM 816 C C . GLU A 1 106 ? -15.188 -0.123 15.795 1.00 95.38 106 GLU A C 1
ATOM 818 O O . GLU A 1 106 ? -15.657 -0.207 16.925 1.00 95.38 106 GLU A O 1
ATOM 823 N N . ILE A 1 107 ? -14.119 0.636 15.541 1.00 96.00 107 ILE A N 1
ATOM 824 C CA . ILE A 1 107 ? -13.477 1.487 16.555 1.00 96.00 107 ILE A CA 1
ATOM 825 C C . ILE A 1 107 ? -13.613 2.946 16.154 1.00 96.00 107 ILE A C 1
ATOM 827 O O . ILE A 1 107 ? -13.169 3.331 15.077 1.00 96.00 107 ILE A O 1
ATOM 831 N N . VAL A 1 108 ? -14.177 3.765 17.037 1.00 94.94 108 VAL A N 1
ATOM 832 C CA . VAL A 1 108 ? -14.296 5.215 16.855 1.00 94.94 108 VAL A CA 1
ATOM 833 C C . VAL A 1 108 ? -13.306 5.919 17.771 1.00 94.94 108 VAL A C 1
ATOM 835 O O . VAL A 1 108 ? -13.354 5.732 18.986 1.00 94.94 108 VAL A O 1
ATOM 838 N N . PHE A 1 109 ? -12.443 6.753 17.197 1.00 95.12 109 PHE A N 1
ATOM 839 C CA . PHE A 1 109 ? -11.493 7.591 17.927 1.00 95.12 109 PHE A CA 1
ATOM 840 C C . PHE A 1 109 ? -12.015 9.019 17.995 1.00 95.12 109 PHE A C 1
ATOM 842 O O . PHE A 1 109 ? -12.454 9.559 16.977 1.00 95.12 109 PHE A O 1
ATOM 849 N N . SER A 1 110 ? -11.969 9.646 19.168 1.00 92.81 110 SER A N 1
ATOM 850 C CA . SER A 1 110 ? -12.498 10.993 19.361 1.00 92.81 110 SER A CA 1
ATOM 851 C C . SER A 1 110 ? -11.658 11.854 20.298 1.00 92.81 110 SER A C 1
ATOM 853 O O . SER A 1 110 ? -10.965 11.371 21.200 1.00 92.81 110 SER A O 1
ATOM 855 N N . ARG A 1 111 ? -11.756 13.165 20.083 1.00 92.56 111 ARG A N 1
ATOM 856 C CA . ARG A 1 111 ? -11.163 14.193 20.935 1.00 92.56 111 ARG A CA 1
ATOM 857 C C . ARG A 1 111 ? -12.130 15.361 21.051 1.00 92.56 111 ARG A C 1
ATOM 859 O O . ARG A 1 111 ? -12.623 15.863 20.049 1.00 92.56 111 ARG A O 1
ATOM 866 N N . SER A 1 112 ? -12.438 15.745 22.284 1.00 87.56 112 SER A N 1
ATOM 867 C CA . SER A 1 112 ? -13.355 16.845 22.610 1.00 87.56 112 SER A CA 1
ATOM 868 C C . SER A 1 112 ? -14.752 16.675 21.984 1.00 87.56 112 SER A C 1
ATOM 870 O O . SER A 1 112 ? -15.424 17.649 21.663 1.00 87.56 112 SER A O 1
ATOM 872 N N . GLY A 1 113 ? -15.198 15.419 21.834 1.00 80.88 113 GLY A N 1
ATOM 873 C CA . GLY A 1 113 ? -16.493 15.059 21.246 1.00 80.88 113 GLY A CA 1
ATOM 874 C C . GLY A 1 113 ? -16.513 14.981 19.716 1.00 80.88 113 GLY A C 1
ATOM 875 O O . GLY A 1 113 ? -17.524 14.571 19.152 1.00 80.88 113 GLY A O 1
ATOM 876 N N . GLU A 1 114 ? -15.413 15.318 19.043 1.00 87.62 114 GLU A N 1
ATOM 877 C CA . GLU A 1 114 ? -15.280 15.200 17.591 1.00 87.62 114 GLU A CA 1
ATOM 878 C C . GLU A 1 114 ? -14.631 13.868 17.214 1.00 87.62 114 GLU A C 1
ATOM 880 O O . GLU A 1 114 ? -13.624 13.462 17.801 1.00 87.62 114 GLU A O 1
ATOM 885 N N . ALA A 1 115 ? -15.206 13.178 16.226 1.00 89.88 115 ALA A N 1
ATOM 886 C CA . ALA A 1 115 ? -14.635 11.948 15.692 1.00 89.88 115 ALA A CA 1
ATOM 887 C C . ALA A 1 115 ? -13.395 12.270 14.843 1.00 89.88 115 ALA A C 1
ATOM 889 O O . ALA A 1 115 ? -13.482 12.986 13.848 1.00 89.88 115 ALA A O 1
ATOM 890 N N . LEU A 1 116 ? -12.251 11.710 15.231 1.00 90.50 116 LEU A N 1
ATOM 891 C CA . LEU A 1 116 ? -10.977 11.821 14.517 1.00 90.50 116 LEU A CA 1
ATOM 892 C C . LEU A 1 116 ? -10.835 10.755 13.426 1.00 90.50 116 LEU A C 1
ATOM 894 O O . LEU A 1 116 ? -10.125 10.957 12.446 1.00 90.50 116 LEU A O 1
ATOM 898 N N . GLY A 1 117 ? -11.497 9.612 13.596 1.00 90.94 117 GLY A N 1
ATOM 899 C CA . GLY A 1 117 ? -11.510 8.548 12.603 1.00 90.94 117 GLY A CA 1
ATOM 900 C C . GLY A 1 117 ? -12.205 7.288 13.088 1.00 90.94 117 GLY A C 1
ATOM 901 O O . GLY A 1 117 ? -12.564 7.161 14.262 1.00 90.94 117 GLY A O 1
ATOM 902 N N . VAL A 1 118 ? -12.414 6.371 12.145 1.00 93.38 118 VAL A N 1
ATOM 903 C CA . VAL A 1 118 ? -13.154 5.128 12.359 1.00 93.38 118 VAL A CA 1
ATOM 904 C C . VAL A 1 118 ? -12.412 3.975 11.693 1.00 93.38 118 VAL A C 1
ATOM 906 O O . VAL A 1 118 ? -12.121 4.041 10.500 1.00 93.38 118 VAL A O 1
ATOM 909 N N . LEU A 1 119 ? -12.150 2.911 12.449 1.00 94.19 119 LEU A N 1
ATOM 910 C CA . LEU A 1 119 ? -11.703 1.624 11.917 1.00 94.19 119 LEU A CA 1
ATOM 911 C C . LEU A 1 119 ? -12.900 0.694 11.802 1.00 94.19 119 LEU A C 1
ATOM 913 O O . LEU A 1 119 ? -13.699 0.604 12.730 1.00 94.19 119 LEU A O 1
ATOM 917 N N . LYS A 1 120 ? -13.017 0.002 10.672 1.00 92.50 120 LYS A N 1
ATOM 918 C CA . LYS A 1 120 ? -14.121 -0.920 10.379 1.00 92.50 120 LYS A CA 1
ATOM 919 C C . LYS A 1 120 ? -13.590 -2.337 10.221 1.00 92.50 120 LYS A C 1
ATOM 921 O O . LYS A 1 120 ? -12.387 -2.547 10.158 1.00 92.50 120 LYS A O 1
ATOM 926 N N . LYS A 1 121 ? -14.491 -3.305 10.084 1.00 87.69 121 LYS A N 1
ATOM 927 C CA . LYS A 1 121 ? -14.178 -4.734 9.927 1.00 87.69 121 LYS A CA 1
ATOM 928 C C . LYS A 1 121 ? -13.085 -5.077 8.900 1.00 87.69 121 LYS A C 1
ATOM 930 O O . LYS A 1 121 ? -12.375 -6.054 9.097 1.00 87.69 121 LYS A O 1
ATOM 935 N N . GLU A 1 122 ? -12.948 -4.292 7.832 1.00 84.19 122 GLU A N 1
ATOM 936 C CA . GLU A 1 122 ? -11.943 -4.505 6.775 1.00 84.19 122 GLU A CA 1
ATOM 937 C C . GLU A 1 122 ? -10.588 -3.819 7.050 1.00 84.19 122 GLU A C 1
ATOM 939 O O . GLU A 1 122 ? -9.672 -3.903 6.234 1.00 84.19 122 GLU A O 1
ATOM 944 N N . SER A 1 123 ? -10.455 -3.101 8.167 1.00 87.62 123 SER A N 1
ATOM 945 C CA . SER A 1 123 ? -9.233 -2.397 8.557 1.00 87.62 123 SER A CA 1
ATOM 946 C C . SER A 1 123 ? -8.180 -3.350 9.140 1.00 87.62 123 SER A C 1
ATOM 948 O O . SER A 1 123 ? -8.507 -4.302 9.849 1.00 87.62 123 SER A O 1
ATOM 950 N N . ASP A 1 124 ? -6.895 -3.043 8.928 1.00 88.69 124 ASP A N 1
ATOM 951 C CA . ASP A 1 124 ? -5.786 -3.689 9.647 1.00 88.69 124 ASP A CA 1
ATOM 952 C C . ASP A 1 124 ? -5.692 -3.126 11.076 1.00 88.69 124 ASP A C 1
ATOM 954 O O . ASP A 1 124 ? -4.932 -2.201 11.367 1.00 88.69 124 ASP A O 1
ATOM 958 N N . PHE A 1 125 ? -6.529 -3.651 11.976 1.00 91.44 125 PHE A N 1
ATOM 959 C CA . PHE A 1 125 ? -6.609 -3.205 13.371 1.00 91.44 125 PHE A CA 1
ATOM 960 C C . PHE A 1 125 ? -5.247 -3.211 14.080 1.00 91.44 125 PHE A C 1
ATOM 962 O O . PHE A 1 125 ? -4.934 -2.259 14.795 1.00 91.44 125 PHE A O 1
ATOM 969 N N . ALA A 1 126 ? -4.423 -4.234 13.845 1.00 90.19 126 ALA A N 1
ATOM 970 C CA . ALA A 1 126 ? -3.118 -4.386 14.484 1.00 90.19 126 ALA A CA 1
ATOM 971 C C . ALA A 1 126 ? -2.149 -3.263 14.098 1.00 90.19 126 ALA A C 1
ATOM 973 O O . ALA A 1 126 ? -1.400 -2.754 14.936 1.00 90.19 126 ALA A O 1
ATOM 974 N N . ALA A 1 127 ? -2.169 -2.862 12.824 1.00 89.31 127 ALA A N 1
ATOM 975 C CA . ALA A 1 127 ? -1.354 -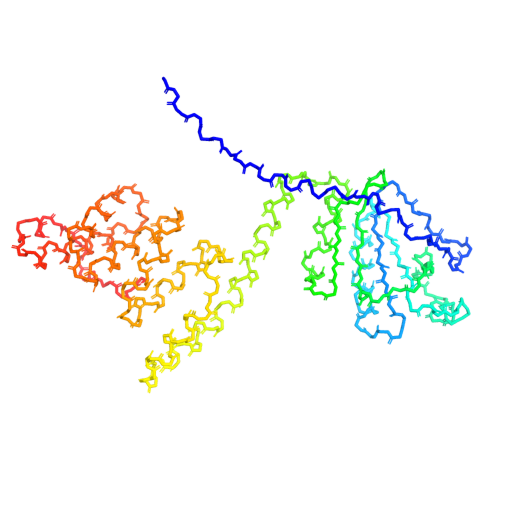1.757 12.340 1.00 89.31 127 ALA A CA 1
ATOM 976 C C . ALA A 1 127 ? -1.912 -0.394 12.778 1.00 89.31 127 ALA A C 1
ATOM 978 O O . ALA A 1 127 ? -1.144 0.495 13.138 1.00 89.31 127 ALA A O 1
ATOM 979 N N . LEU A 1 128 ? -3.237 -0.224 12.752 1.00 93.44 128 LEU A N 1
ATOM 980 C CA . LEU A 1 128 ? -3.863 1.097 12.819 1.00 93.44 128 LEU A CA 1
ATOM 981 C C . LEU A 1 128 ? -4.227 1.560 14.235 1.00 93.44 128 LEU A C 1
ATOM 983 O O . LEU A 1 128 ? -4.120 2.753 14.516 1.00 93.44 128 LEU A O 1
ATOM 987 N N . ILE A 1 129 ? -4.621 0.658 15.143 1.00 95.38 129 ILE A N 1
ATOM 988 C CA . ILE A 1 129 ? -4.974 1.018 16.530 1.00 95.38 129 ILE A CA 1
ATOM 989 C C . ILE A 1 129 ? -3.888 1.865 17.220 1.00 95.38 129 ILE A C 1
ATOM 991 O O . ILE A 1 129 ? -4.238 2.937 17.719 1.00 95.38 129 ILE A O 1
ATOM 995 N N . PRO A 1 130 ? -2.600 1.462 17.267 1.00 94.56 130 PRO A N 1
ATOM 996 C CA . PRO A 1 130 ? -1.588 2.238 17.989 1.00 94.56 130 PRO A CA 1
ATOM 997 C C . PRO A 1 130 ? -1.421 3.663 17.438 1.00 94.56 130 PRO A C 1
ATOM 999 O O . PRO A 1 130 ? -1.286 4.605 18.214 1.00 94.56 130 PRO A O 1
ATOM 1002 N N . ILE A 1 131 ? -1.520 3.838 16.120 1.00 94.50 131 ILE A N 1
ATOM 1003 C CA . ILE A 1 131 ? -1.329 5.132 15.446 1.00 94.50 131 ILE A CA 1
ATOM 1004 C C . ILE A 1 131 ? -2.495 6.069 15.743 1.00 94.50 131 ILE A C 1
ATOM 1006 O O . ILE A 1 131 ? -2.298 7.227 16.112 1.00 94.50 131 ILE A O 1
ATOM 1010 N N . TYR A 1 132 ? -3.723 5.558 15.638 1.00 95.75 132 TYR A N 1
ATOM 1011 C CA . TYR A 1 132 ? -4.903 6.328 16.008 1.00 95.75 132 TYR A CA 1
ATOM 1012 C C . TYR A 1 132 ? -4.901 6.695 17.495 1.00 95.75 132 TYR A C 1
ATOM 1014 O O . TYR A 1 132 ? -5.312 7.804 17.842 1.00 95.75 132 TYR A O 1
ATOM 1022 N N . LEU A 1 133 ? -4.419 5.813 18.379 1.00 95.81 133 LEU A N 1
ATOM 1023 C CA . LEU A 1 133 ? -4.264 6.128 19.801 1.00 95.81 133 LEU A CA 1
ATOM 1024 C C . LEU A 1 133 ? -3.230 7.238 20.029 1.00 95.81 133 LEU A C 1
ATOM 1026 O O . LEU A 1 133 ? -3.542 8.185 20.748 1.00 95.81 133 LEU A O 1
ATOM 1030 N N . ASP A 1 134 ? -2.061 7.190 19.382 1.00 95.12 134 ASP A N 1
ATOM 1031 C CA . ASP A 1 134 ? -1.050 8.254 19.478 1.00 95.12 134 ASP A CA 1
ATOM 1032 C C . ASP A 1 134 ? -1.580 9.601 18.970 1.00 95.12 134 ASP A C 1
ATOM 1034 O O . ASP A 1 134 ? -1.409 10.636 19.627 1.00 95.12 134 ASP A O 1
ATOM 1038 N N . TYR A 1 135 ? -2.296 9.600 17.844 1.00 95.69 135 TYR A N 1
ATOM 1039 C CA . TYR A 1 135 ? -2.905 10.813 17.300 1.00 95.69 135 TYR A CA 1
ATOM 1040 C C . TYR A 1 135 ? -4.003 11.373 18.213 1.00 95.69 135 TYR A C 1
ATOM 1042 O O . TYR A 1 135 ? -4.077 12.585 18.450 1.00 95.69 135 TYR A O 1
ATOM 1050 N N . THR A 1 136 ? -4.831 10.493 18.785 1.00 95.06 136 THR A N 1
ATOM 1051 C CA . THR A 1 136 ? -5.894 10.855 19.739 1.00 95.06 136 THR A CA 1
ATOM 1052 C C . THR A 1 136 ? -5.310 11.406 21.039 1.00 95.06 136 THR A C 1
ATOM 1054 O O . THR A 1 136 ? -5.799 12.408 21.570 1.00 95.06 136 THR A O 1
ATOM 1057 N N . ALA A 1 137 ? -4.218 10.809 21.525 1.00 94.19 137 ALA A N 1
ATOM 1058 C CA . ALA A 1 137 ? -3.458 11.293 22.672 1.00 94.19 137 ALA A CA 1
ATOM 1059 C C . ALA A 1 137 ? -2.836 12.677 22.410 1.00 94.19 137 ALA A C 1
ATOM 1061 O O . ALA A 1 137 ? -2.658 13.456 23.352 1.00 94.19 137 ALA A O 1
ATOM 1062 N N . GLY A 1 138 ? -2.572 13.011 21.141 1.00 92.88 138 GLY A N 1
ATOM 1063 C CA . GLY A 1 138 ? -1.850 14.213 20.719 1.00 92.88 138 GLY A CA 1
ATOM 1064 C C . GLY A 1 138 ? -0.332 14.052 20.789 1.00 92.88 138 GLY A C 1
ATOM 1065 O O . GLY A 1 138 ?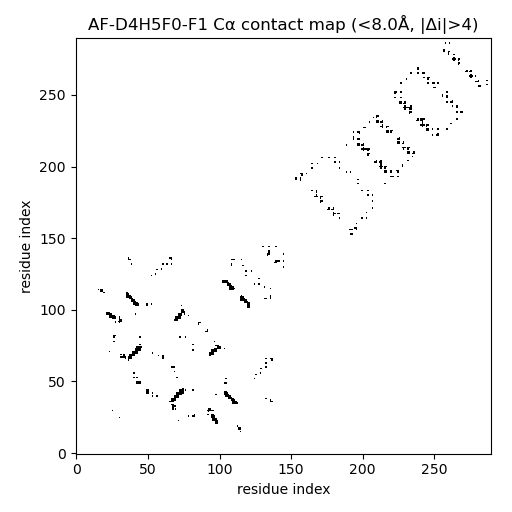 0.368 15.038 20.993 1.00 92.88 138 GLY A O 1
ATOM 1066 N N . ARG A 1 139 ? 0.164 12.812 20.685 1.00 93.94 139 ARG A N 1
ATOM 1067 C CA . ARG A 1 139 ? 1.598 12.484 20.660 1.00 93.94 139 ARG A CA 1
ATOM 1068 C C . ARG A 1 139 ? 2.213 12.662 19.275 1.00 93.94 139 ARG A C 1
ATOM 1070 O O . ARG A 1 139 ? 3.398 12.957 19.186 1.00 93.94 139 ARG A O 1
ATOM 1077 N N . ILE A 1 140 ? 1.396 12.504 18.239 1.00 93.94 140 ILE A N 1
ATOM 1078 C CA . ILE A 1 140 ? 1.708 12.854 16.852 1.00 93.94 140 ILE A CA 1
ATOM 1079 C C . ILE A 1 140 ? 0.713 13.910 16.376 1.00 93.94 140 ILE A C 1
ATOM 1081 O O . ILE A 1 140 ? -0.434 13.947 16.846 1.00 93.94 140 ILE A O 1
ATOM 1085 N N . ASP A 1 141 ? 1.158 14.789 15.485 1.00 93.31 141 ASP A N 1
ATOM 1086 C CA . ASP A 1 141 ? 0.303 15.813 14.896 1.00 93.31 141 ASP A CA 1
ATOM 1087 C C . ASP A 1 141 ? -0.422 15.305 13.637 1.00 93.31 141 ASP A C 1
ATOM 1089 O O . ASP A 1 141 ? -0.402 14.118 13.312 1.00 93.31 141 ASP A O 1
ATOM 1093 N N . ALA A 1 142 ? -1.171 16.190 12.977 1.00 91.69 142 ALA A N 1
ATOM 1094 C CA . ALA A 1 142 ? -1.969 15.821 11.811 1.00 91.69 142 ALA A CA 1
ATOM 1095 C C . ALA A 1 142 ? -1.119 15.540 10.562 1.00 91.69 142 ALA A C 1
ATOM 1097 O O . ALA A 1 142 ? -1.564 14.778 9.706 1.00 91.69 142 ALA A O 1
ATOM 1098 N N . GLU A 1 143 ? 0.060 16.156 10.449 1.00 91.88 143 GLU A N 1
ATOM 1099 C CA . GLU A 1 143 ? 0.974 15.956 9.324 1.00 91.88 143 GLU A CA 1
ATOM 1100 C C . GLU A 1 143 ? 1.655 14.592 9.460 1.00 91.88 143 GLU A C 1
ATOM 1102 O O . GLU A 1 143 ? 1.526 13.760 8.561 1.00 91.88 143 GLU A O 1
ATOM 1107 N N . ASP A 1 144 ? 2.223 14.306 10.635 1.00 91.94 144 ASP A N 1
ATOM 1108 C CA . ASP A 1 144 ? 2.838 13.013 10.956 1.00 91.94 144 ASP A CA 1
ATOM 1109 C C . ASP A 1 144 ? 1.831 11.855 10.846 1.00 91.94 144 ASP A C 1
ATOM 1111 O O . ASP A 1 144 ? 2.144 10.766 10.348 1.00 91.94 144 ASP A O 1
ATOM 1115 N N . PHE A 1 145 ? 0.591 12.077 11.301 1.00 92.44 145 PHE A N 1
ATOM 1116 C CA . PHE A 1 145 ? -0.484 11.097 11.169 1.00 92.44 145 PHE A CA 1
ATOM 1117 C C . PHE A 1 145 ? -0.803 10.813 9.696 1.00 92.44 145 PHE A C 1
ATOM 1119 O O . PHE A 1 145 ? -0.886 9.649 9.308 1.00 92.44 145 PHE A O 1
ATOM 1126 N N . ALA A 1 146 ? -0.945 11.852 8.866 1.00 88.44 146 ALA A N 1
ATOM 1127 C CA . ALA A 1 146 ? -1.237 11.690 7.444 1.00 88.44 146 ALA A CA 1
ATOM 1128 C C . ALA A 1 146 ? -0.110 10.952 6.704 1.00 88.44 146 ALA A C 1
ATOM 1130 O O . ALA A 1 146 ? -0.395 10.015 5.958 1.00 88.44 146 ALA A O 1
ATOM 1131 N N . GLU A 1 147 ? 1.151 11.311 6.962 1.00 87.50 147 GLU A N 1
ATOM 1132 C CA . GLU A 1 147 ? 2.314 10.640 6.370 1.00 87.50 147 GLU A CA 1
ATOM 1133 C C . GLU A 1 147 ? 2.365 9.155 6.761 1.00 87.50 147 GLU A C 1
ATOM 1135 O O . GLU A 1 147 ? 2.564 8.277 5.917 1.00 87.50 147 GLU A O 1
ATOM 1140 N N . THR A 1 148 ? 2.118 8.846 8.038 1.00 89.06 148 THR A N 1
ATOM 1141 C CA . THR A 1 148 ? 2.110 7.461 8.528 1.00 89.06 148 THR A CA 1
ATOM 1142 C C . THR A 1 148 ? 0.994 6.640 7.877 1.00 89.06 148 THR A C 1
ATOM 1144 O O . THR A 1 148 ? 1.218 5.493 7.478 1.00 89.06 148 THR A O 1
ATOM 1147 N N . MET A 1 149 ? -0.203 7.216 7.740 1.00 86.75 149 MET A N 1
ATOM 1148 C CA . MET A 1 149 ? -1.335 6.551 7.091 1.00 86.75 149 MET A CA 1
ATOM 1149 C C . MET A 1 149 ? -1.054 6.280 5.607 1.00 86.75 149 MET A C 1
ATOM 1151 O O . MET A 1 149 ? -1.263 5.156 5.148 1.00 86.75 149 MET A O 1
ATOM 1155 N N . GLU A 1 150 ? -0.495 7.253 4.882 1.00 82.44 150 GLU A N 1
ATOM 1156 C CA . GLU A 1 150 ? -0.085 7.081 3.482 1.00 82.44 150 GLU A CA 1
ATOM 1157 C C . GLU A 1 150 ? 0.957 5.959 3.334 1.00 82.44 150 GLU A C 1
ATOM 1159 O O . GLU A 1 150 ? 0.850 5.104 2.448 1.00 82.44 150 GLU A O 1
ATOM 1164 N N . ALA A 1 151 ? 1.935 5.899 4.242 1.00 81.06 151 ALA A N 1
ATOM 1165 C CA . ALA A 1 151 ? 2.954 4.855 4.236 1.00 81.06 151 ALA A CA 1
ATOM 1166 C C . ALA A 1 151 ? 2.369 3.447 4.458 1.00 81.06 151 ALA A C 1
ATOM 1168 O O . ALA A 1 151 ? 2.831 2.479 3.843 1.00 81.06 151 ALA A O 1
ATOM 1169 N N . ILE A 1 152 ? 1.350 3.310 5.310 1.00 82.00 152 ILE A N 1
ATOM 1170 C CA . ILE A 1 152 ? 0.677 2.028 5.573 1.00 82.00 152 ILE A CA 1
ATOM 1171 C C . ILE A 1 152 ? -0.151 1.584 4.377 1.00 82.00 152 ILE A C 1
ATOM 1173 O O . ILE A 1 152 ? -0.044 0.427 3.964 1.00 82.00 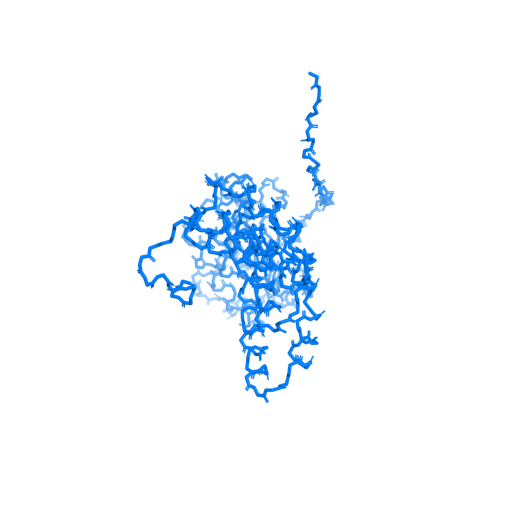152 ILE A O 1
ATOM 1177 N N . GLU A 1 153 ? -0.925 2.492 3.785 1.00 74.44 153 GLU A N 1
ATOM 1178 C CA . GLU A 1 153 ? -1.698 2.205 2.577 1.00 74.44 153 GLU A CA 1
ATOM 1179 C C . GLU A 1 153 ? -0.775 1.783 1.426 1.00 74.44 153 GLU A C 1
ATOM 1181 O O . GLU A 1 153 ? -0.990 0.742 0.798 1.00 74.44 153 GLU A O 1
ATOM 1186 N N . SER A 1 154 ? 0.315 2.526 1.209 1.00 70.62 154 SER A N 1
ATOM 1187 C CA . SER A 1 154 ? 1.382 2.166 0.267 1.00 70.62 154 SER A CA 1
ATOM 1188 C C . SER A 1 154 ? 1.916 0.754 0.539 1.00 70.62 154 SER A C 1
ATOM 1190 O O . SER A 1 154 ? 1.968 -0.087 -0.367 1.00 70.62 154 SER A O 1
ATOM 1192 N N . ALA A 1 155 ? 2.255 0.440 1.793 1.00 73.81 155 ALA A N 1
ATOM 1193 C CA . ALA A 1 155 ? 2.790 -0.863 2.169 1.00 73.81 155 ALA A CA 1
ATOM 1194 C C . ALA A 1 155 ? 1.785 -2.006 1.953 1.00 73.81 155 ALA A C 1
ATOM 1196 O O . ALA A 1 155 ? 2.173 -3.087 1.498 1.00 73.81 155 ALA A O 1
ATOM 1197 N N . GLU A 1 156 ? 0.500 -1.802 2.243 1.00 71.31 156 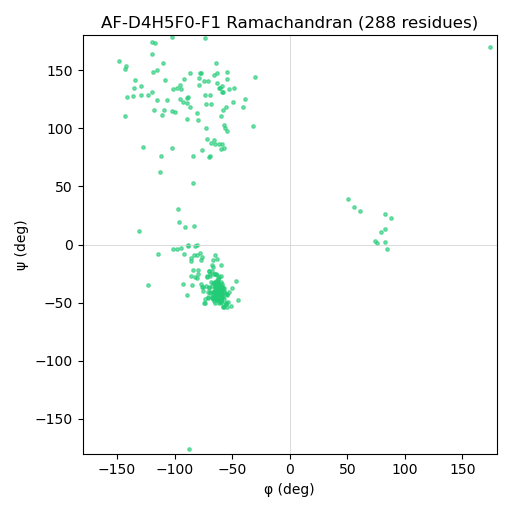GLU A N 1
ATOM 1198 C CA . GLU A 1 156 ? -0.545 -2.787 1.964 1.00 71.31 156 GLU A CA 1
ATOM 1199 C C . GLU A 1 156 ? -0.715 -3.049 0.470 1.00 71.31 156 GLU A C 1
ATOM 1201 O O . GLU A 1 156 ? -0.798 -4.204 0.037 1.00 71.31 156 GLU A O 1
ATOM 1206 N N . MET A 1 157 ? -0.774 -1.987 -0.330 1.00 67.56 157 MET A N 1
ATOM 1207 C CA . MET A 1 157 ? -0.923 -2.108 -1.776 1.00 67.56 157 MET A CA 1
ATOM 1208 C C . MET A 1 157 ? 0.282 -2.816 -2.383 1.00 67.56 157 MET A C 1
ATOM 1210 O O . MET A 1 157 ? 0.123 -3.721 -3.209 1.00 67.56 157 MET A O 1
ATOM 1214 N N . TYR A 1 158 ? 1.478 -2.506 -1.883 1.00 68.69 158 TYR A N 1
ATOM 1215 C CA . TYR A 1 158 ? 2.696 -3.215 -2.235 1.00 68.69 158 TYR A CA 1
ATOM 1216 C C . TYR A 1 158 ? 2.642 -4.707 -1.839 1.00 68.69 158 TYR A C 1
ATOM 1218 O O . TYR A 1 158 ? 2.945 -5.587 -2.650 1.00 68.69 158 TYR A O 1
ATOM 1226 N N . LYS A 1 159 ? 2.171 -5.043 -0.629 1.00 73.12 159 LYS A N 1
ATOM 1227 C CA . LYS A 1 159 ? 1.973 -6.443 -0.197 1.00 73.12 159 LYS A CA 1
ATOM 1228 C C . LYS A 1 159 ? 0.970 -7.195 -1.079 1.00 73.12 159 LYS A C 1
ATOM 1230 O O . LYS A 1 159 ? 1.160 -8.385 -1.319 1.00 73.12 159 LYS A O 1
ATOM 1235 N N . LYS A 1 160 ? -0.078 -6.529 -1.574 1.00 74.56 160 LYS A N 1
ATOM 1236 C CA . LYS A 1 160 ? -1.111 -7.134 -2.436 1.00 74.56 160 LYS A CA 1
ATOM 1237 C C . LYS A 1 160 ? -0.616 -7.353 -3.873 1.00 74.56 160 LYS A C 1
ATOM 1239 O O . LYS A 1 160 ? -0.949 -8.370 -4.484 1.00 74.56 160 LYS A O 1
ATOM 1244 N N . ILE A 1 161 ? 0.207 -6.450 -4.416 1.00 80.81 161 ILE A N 1
ATOM 1245 C CA . ILE A 1 161 ? 0.686 -6.551 -5.805 1.00 80.81 161 ILE A CA 1
ATOM 1246 C C . ILE A 1 161 ? 1.810 -7.585 -5.981 1.00 80.81 161 ILE A C 1
ATOM 1248 O O . ILE A 1 161 ? 1.850 -8.271 -7.004 1.00 80.81 161 ILE A O 1
ATOM 1252 N N . VAL A 1 162 ? 2.688 -7.768 -4.989 1.00 83.62 162 VAL A N 1
ATOM 1253 C CA . VAL A 1 162 ? 3.858 -8.666 -5.096 1.00 83.62 162 VAL A CA 1
ATOM 1254 C C . VAL A 1 162 ? 3.484 -10.133 -5.388 1.00 83.62 162 VAL A C 1
ATOM 1256 O O . VAL A 1 162 ? 4.028 -10.696 -6.345 1.00 83.62 162 VAL A O 1
ATOM 1259 N N . PRO A 1 163 ? 2.546 -10.784 -4.665 1.00 85.12 163 PRO A N 1
ATOM 1260 C CA . PRO A 1 163 ? 2.113 -12.146 -4.986 1.00 85.12 163 PRO A CA 1
ATOM 1261 C C . PRO A 1 163 ? 1.567 -12.268 -6.410 1.00 85.12 163 PRO A C 1
ATOM 1263 O O . PRO A 1 163 ? 1.840 -13.249 -7.105 1.00 85.12 163 PRO A O 1
ATOM 1266 N N . ARG A 1 164 ? 0.849 -11.239 -6.874 1.00 86.81 164 ARG A N 1
ATOM 1267 C CA . ARG A 1 164 ? 0.311 -11.186 -8.232 1.00 86.81 164 ARG A CA 1
ATOM 1268 C C . ARG A 1 164 ? 1.422 -11.088 -9.277 1.00 86.81 164 ARG A C 1
ATOM 1270 O O . ARG A 1 164 ? 1.369 -11.805 -10.272 1.00 86.81 164 ARG A O 1
ATOM 1277 N N . MET A 1 165 ? 2.464 -10.290 -9.029 1.00 88.38 165 MET A N 1
ATOM 1278 C CA . MET A 1 165 ? 3.641 -10.230 -9.906 1.00 88.38 165 MET A CA 1
ATOM 1279 C C . MET A 1 165 ? 4.365 -11.576 -9.976 1.00 88.38 165 MET A C 1
ATOM 1281 O O . MET A 1 165 ? 4.727 -12.029 -11.061 1.00 88.38 165 MET A O 1
ATOM 1285 N N . ASN A 1 166 ? 4.523 -12.264 -8.844 1.00 86.62 166 ASN A N 1
ATOM 1286 C CA . ASN A 1 166 ? 5.140 -13.592 -8.811 1.00 86.62 166 ASN A CA 1
ATOM 1287 C C . ASN A 1 166 ? 4.346 -14.615 -9.633 1.00 86.62 166 ASN A C 1
ATOM 1289 O O . ASN A 1 166 ? 4.934 -15.396 -10.385 1.00 86.62 166 ASN A O 1
ATOM 1293 N N . PHE A 1 167 ? 3.014 -14.579 -9.541 1.00 89.75 167 PHE A N 1
ATOM 1294 C CA . PHE A 1 167 ? 2.141 -15.412 -10.365 1.00 89.75 167 PHE A CA 1
ATOM 1295 C C . PHE A 1 167 ? 2.302 -15.110 -11.863 1.00 89.75 167 PHE A C 1
ATOM 1297 O O . PHE A 1 167 ? 2.482 -16.024 -12.666 1.00 89.75 167 PHE A O 1
ATOM 1304 N N . VAL A 1 168 ? 2.334 -13.833 -12.242 1.00 92.50 168 VAL A N 1
ATOM 1305 C CA . VAL A 1 168 ? 2.548 -13.395 -13.630 1.00 92.50 168 VAL A CA 1
ATOM 1306 C C . VAL A 1 168 ? 3.898 -13.866 -14.178 1.00 92.50 168 VAL A C 1
ATOM 1308 O O . VAL A 1 168 ? 3.971 -14.384 -15.293 1.00 92.50 168 VAL A O 1
ATOM 1311 N N . LEU A 1 169 ? 4.974 -13.739 -13.399 1.00 89.25 169 LEU A N 1
ATOM 1312 C CA . LEU A 1 169 ? 6.298 -14.215 -13.804 1.00 89.25 169 LEU A CA 1
ATOM 1313 C C . LEU A 1 169 ? 6.337 -15.745 -13.942 1.00 89.25 169 LEU A C 1
ATOM 1315 O O . LEU A 1 169 ? 7.033 -16.260 -14.818 1.00 89.25 169 LEU A O 1
ATOM 1319 N N . LEU A 1 170 ? 5.574 -16.480 -13.126 1.00 91.69 170 LEU A N 1
ATOM 1320 C CA . LEU A 1 170 ? 5.410 -17.927 -13.276 1.00 91.69 170 LEU A CA 1
ATOM 1321 C C . LEU A 1 170 ? 4.689 -18.284 -14.584 1.00 91.69 170 LEU A C 1
ATOM 1323 O O . LEU A 1 170 ? 5.159 -19.170 -15.297 1.00 91.69 170 LEU A O 1
ATOM 1327 N N . LEU A 1 171 ? 3.592 -17.595 -14.919 1.00 91.88 171 LEU A N 1
ATOM 1328 C CA . LEU A 1 171 ? 2.884 -17.777 -16.194 1.00 91.88 171 LEU A CA 1
ATOM 1329 C C . LEU A 1 171 ? 3.823 -17.528 -17.380 1.00 91.88 171 LEU A C 1
ATOM 1331 O O . LEU A 1 171 ? 3.934 -18.356 -18.283 1.00 91.88 171 LEU A O 1
ATOM 1335 N N . ALA A 1 172 ? 4.587 -16.438 -17.335 1.00 90.88 172 ALA A N 1
ATOM 1336 C CA . ALA A 1 172 ? 5.555 -16.109 -18.374 1.00 90.88 172 ALA A CA 1
ATOM 1337 C C . ALA A 1 172 ? 6.641 -17.184 -18.539 1.00 90.88 172 ALA A C 1
ATOM 1339 O O . ALA A 1 172 ? 6.966 -17.555 -19.666 1.00 90.88 172 ALA A O 1
ATOM 1340 N N . LYS A 1 173 ? 7.160 -17.738 -17.432 1.00 91.44 173 LYS A N 1
ATOM 1341 C CA . LYS A 1 173 ? 8.123 -18.857 -17.456 1.00 91.44 173 LYS A CA 1
ATOM 1342 C C . LYS A 1 173 ? 7.547 -20.126 -18.087 1.00 91.44 173 LYS A C 1
ATOM 1344 O O . LYS A 1 173 ? 8.299 -20.892 -18.679 1.00 91.44 173 LYS A O 1
ATOM 1349 N N . LYS A 1 174 ? 6.233 -20.342 -17.988 1.00 93.69 174 LYS A N 1
ATOM 1350 C CA . LYS A 1 174 ? 5.520 -21.452 -18.643 1.00 93.69 174 LYS A CA 1
ATOM 1351 C C . LYS A 1 174 ? 5.206 -21.191 -20.122 1.00 93.69 174 LYS A C 1
ATOM 1353 O O . LYS A 1 174 ? 4.617 -22.044 -20.774 1.00 93.69 174 LYS A O 1
ATOM 1358 N N . GLY A 1 175 ? 5.590 -20.031 -20.656 1.00 93.00 175 GLY A N 1
ATOM 1359 C CA . GLY A 1 175 ? 5.263 -19.615 -22.021 1.00 93.00 175 GLY A CA 1
ATOM 1360 C C . GLY A 1 175 ? 3.874 -18.984 -22.161 1.00 93.00 175 GLY A C 1
ATOM 1361 O O . GLY A 1 175 ? 3.506 -18.565 -23.255 1.00 93.00 175 GLY A O 1
ATOM 1362 N N . GLU A 1 176 ? 3.120 -18.832 -21.070 1.00 96.06 176 GLU A N 1
ATOM 1363 C CA . GLU A 1 176 ? 1.767 -18.262 -21.051 1.00 96.06 176 GLU A CA 1
ATOM 1364 C C . GLU A 1 176 ? 1.805 -16.726 -20.982 1.00 96.06 176 GLU A C 1
ATOM 1366 O O . GLU A 1 176 ? 1.219 -16.088 -20.106 1.00 96.06 176 GLU A O 1
ATOM 1371 N N . ARG A 1 177 ? 2.545 -16.102 -21.904 1.00 94.81 177 ARG A N 1
ATOM 1372 C CA . ARG A 1 177 ? 2.808 -14.656 -21.883 1.00 94.81 177 ARG A CA 1
ATOM 1373 C C . ARG A 1 177 ? 1.536 -13.811 -21.995 1.00 94.81 177 ARG A C 1
ATOM 1375 O O . ARG A 1 177 ? 1.428 -12.803 -21.303 1.00 94.81 177 ARG A O 1
ATOM 1382 N N . ASP A 1 178 ? 0.587 -14.198 -22.841 1.00 94.56 178 ASP A N 1
ATOM 1383 C CA . ASP A 1 178 ? -0.643 -13.420 -23.035 1.00 94.56 178 ASP A CA 1
ATOM 1384 C C . ASP A 1 178 ? -1.551 -13.478 -21.803 1.00 94.56 178 ASP A C 1
ATOM 1386 O O . ASP A 1 178 ? -2.103 -12.455 -21.401 1.00 94.56 178 ASP A O 1
ATOM 1390 N N . ALA A 1 179 ? -1.625 -14.637 -21.142 1.00 94.81 179 ALA A N 1
ATOM 1391 C CA . ALA A 1 179 ? -2.315 -14.775 -19.861 1.00 94.81 179 ALA A CA 1
ATOM 1392 C C . ALA A 1 179 ? -1.632 -13.934 -18.771 1.00 94.81 179 ALA A C 1
ATOM 1394 O O . ALA A 1 179 ? -2.302 -13.228 -18.020 1.00 94.81 179 ALA A O 1
ATOM 1395 N N . ALA A 1 180 ? -0.296 -13.939 -18.735 1.00 94.88 180 ALA A N 1
ATOM 1396 C CA . ALA A 1 180 ? 0.486 -13.105 -17.829 1.00 94.88 180 ALA A CA 1
ATOM 1397 C C . ALA A 1 180 ? 0.179 -11.606 -18.027 1.00 94.88 180 ALA A C 1
ATOM 1399 O O . ALA A 1 180 ? -0.054 -10.886 -17.059 1.00 94.88 180 ALA A O 1
ATOM 1400 N N . LEU A 1 181 ? 0.114 -11.137 -19.279 1.00 95.25 181 LEU A N 1
ATOM 1401 C CA . LEU A 1 181 ? -0.241 -9.751 -19.604 1.00 95.25 181 LEU A CA 1
ATOM 1402 C C . LEU A 1 181 ? -1.691 -9.419 -19.235 1.00 95.25 181 LEU A C 1
ATOM 1404 O O . LEU A 1 181 ? -1.937 -8.354 -18.675 1.00 95.25 181 LEU A O 1
ATOM 1408 N N . ALA A 1 182 ? -2.632 -10.327 -19.501 1.00 94.62 182 ALA A N 1
ATOM 1409 C CA . ALA A 1 182 ? -4.034 -10.154 -19.132 1.00 94.62 182 ALA A CA 1
ATOM 1410 C C . ALA A 1 182 ? -4.230 -10.047 -17.612 1.00 94.62 182 ALA A C 1
ATOM 1412 O O . ALA A 1 182 ? -5.119 -9.329 -17.162 1.00 94.62 182 ALA A O 1
ATOM 1413 N N . GLU A 1 183 ? -3.405 -10.726 -16.810 1.00 92.94 183 GLU A N 1
ATOM 1414 C CA . GLU A 1 183 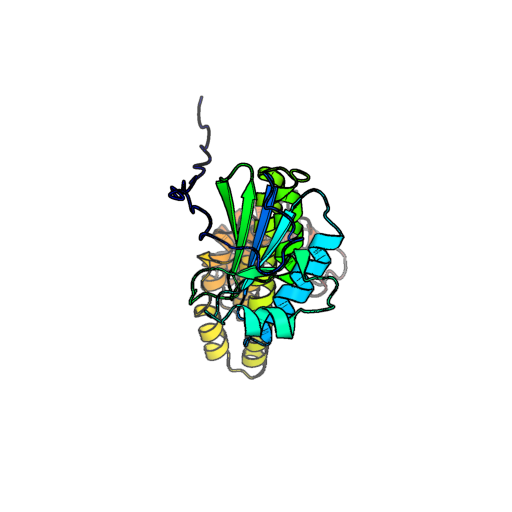? -3.413 -10.557 -15.357 1.00 92.94 183 GLU A CA 1
ATOM 1415 C C . GLU A 1 183 ? -2.898 -9.190 -14.913 1.00 92.94 183 GLU A C 1
ATOM 1417 O O . GLU A 1 183 ? -3.493 -8.574 -14.030 1.00 92.94 183 GLU A O 1
ATOM 1422 N N . LEU A 1 184 ? -1.834 -8.681 -15.534 1.00 93.38 184 LEU A N 1
ATOM 1423 C CA . LEU A 1 184 ? -1.343 -7.336 -15.231 1.00 93.38 184 LEU A CA 1
ATOM 1424 C C . LEU A 1 184 ? -2.351 -6.247 -15.609 1.00 93.38 184 LEU A C 1
ATOM 1426 O O . LEU A 1 184 ? -2.506 -5.281 -14.869 1.00 93.38 184 LEU A O 1
ATOM 1430 N N . ASP A 1 185 ? -3.066 -6.418 -16.723 1.00 92.56 185 ASP A N 1
ATOM 1431 C CA . ASP A 1 185 ? -4.052 -5.447 -17.206 1.00 92.56 185 ASP A CA 1
ATOM 1432 C C . ASP A 1 185 ? -5.277 -5.312 -16.263 1.00 92.56 185 ASP A C 1
ATOM 1434 O O . ASP A 1 185 ? -6.018 -4.340 -16.384 1.00 92.56 185 ASP A O 1
ATOM 1438 N N . LYS A 1 186 ? -5.488 -6.222 -15.290 1.00 90.62 186 LYS A N 1
ATOM 1439 C CA . LYS A 1 186 ? -6.546 -6.081 -14.256 1.00 90.62 186 LYS A CA 1
ATOM 1440 C C . LYS A 1 186 ? -6.079 -5.365 -12.981 1.00 90.62 186 LYS A C 1
ATOM 1442 O O . LYS A 1 186 ? -6.703 -5.526 -11.933 1.00 90.62 186 LYS A O 1
ATOM 1447 N N . ILE A 1 187 ? -4.943 -4.677 -13.009 1.00 89.44 187 ILE A N 1
ATOM 1448 C CA . ILE A 1 187 ? -4.459 -3.892 -11.868 1.00 89.44 187 ILE A CA 1
ATOM 1449 C C . ILE A 1 187 ? -4.890 -2.436 -12.048 1.00 89.44 187 ILE A C 1
ATOM 1451 O O . ILE A 1 187 ? -4.579 -1.814 -13.059 1.00 89.44 187 ILE A O 1
ATOM 1455 N N . GLU A 1 188 ? -5.584 -1.904 -11.045 1.00 88.25 188 GLU A N 1
ATOM 1456 C CA . GLU A 1 188 ? -6.023 -0.505 -10.959 1.00 88.25 188 GLU A CA 1
ATOM 1457 C C . GLU A 1 188 ? -4.818 0.410 -10.681 1.00 88.25 188 GLU A C 1
ATOM 1459 O O . GLU A 1 188 ? -4.412 0.620 -9.537 1.00 88.25 188 GLU A O 1
ATOM 1464 N N . THR A 1 189 ? -4.188 0.909 -11.746 1.00 88.12 189 THR A N 1
ATOM 1465 C CA . THR A 1 189 ? -2.925 1.673 -11.694 1.00 88.12 189 THR A CA 1
ATOM 1466 C C . THR A 1 189 ? -3.002 2.972 -10.889 1.00 88.12 189 THR A C 1
ATOM 1468 O O . THR A 1 189 ? -2.002 3.427 -10.334 1.00 88.12 189 THR A O 1
ATOM 1471 N N . GLU A 1 190 ? -4.188 3.563 -10.822 1.00 84.75 190 GLU A N 1
ATOM 1472 C CA . GLU A 1 190 ? -4.524 4.782 -10.095 1.00 84.75 190 GLU A CA 1
ATOM 1473 C C . GLU A 1 190 ? -4.480 4.592 -8.582 1.00 84.75 190 GLU A C 1
ATOM 1475 O O . GLU A 1 190 ? -4.188 5.546 -7.868 1.00 84.75 190 GLU A O 1
ATOM 1480 N N . LYS A 1 191 ? -4.700 3.362 -8.104 1.00 83.25 191 LYS A N 1
ATOM 1481 C CA . LYS A 1 191 ? -4.569 3.022 -6.687 1.00 83.25 191 LYS A CA 1
ATOM 1482 C C . LYS A 1 191 ? -3.112 2.823 -6.292 1.00 83.25 191 LYS A C 1
ATOM 1484 O O . LYS A 1 191 ? -2.789 2.943 -5.128 1.00 83.25 191 LYS A O 1
ATOM 1489 N N . LEU A 1 192 ? -2.216 2.528 -7.231 1.00 84.94 192 LEU A N 1
ATOM 1490 C CA . LEU A 1 192 ? -0.822 2.253 -6.896 1.00 84.94 192 LEU A CA 1
ATOM 1491 C C . LEU A 1 192 ? -0.065 3.529 -6.530 1.00 84.94 192 LEU A C 1
ATOM 1493 O O . LEU A 1 192 ? -0.186 4.548 -7.210 1.00 84.94 192 LEU A O 1
ATOM 1497 N N . ASP A 1 193 ? 0.788 3.415 -5.520 1.00 84.62 193 ASP A N 1
ATOM 1498 C CA . ASP A 1 193 ? 1.856 4.367 -5.247 1.00 84.62 193 ASP A CA 1
ATOM 1499 C C . ASP A 1 193 ? 2.997 4.225 -6.274 1.00 84.62 193 ASP A C 1
ATOM 1501 O O . ASP A 1 193 ? 2.992 3.358 -7.158 1.00 84.62 193 ASP A O 1
ATOM 1505 N N . ASP A 1 194 ? 4.014 5.076 -6.163 1.00 89.00 194 ASP A N 1
ATOM 1506 C CA . ASP A 1 194 ? 5.138 5.081 -7.100 1.00 89.00 194 ASP A CA 1
ATOM 1507 C C . ASP A 1 194 ? 5.938 3.767 -7.082 1.00 89.00 194 ASP A C 1
ATOM 1509 O O . ASP A 1 194 ? 6.356 3.292 -8.140 1.00 89.00 194 ASP A O 1
ATOM 1513 N N . LYS A 1 195 ? 6.063 3.102 -5.924 1.00 88.06 195 LYS A N 1
ATOM 1514 C CA . LYS A 1 195 ? 6.714 1.783 -5.820 1.00 88.06 195 LYS A CA 1
ATOM 1515 C C . LYS A 1 195 ? 5.919 0.695 -6.541 1.00 88.06 195 LYS A C 1
ATOM 1517 O O . LYS A 1 195 ? 6.495 -0.112 -7.272 1.00 88.06 195 LYS A O 1
ATOM 1522 N N . GLY A 1 196 ? 4.598 0.669 -6.367 1.00 89.81 196 GLY A N 1
ATOM 1523 C CA . GLY A 1 196 ? 3.709 -0.255 -7.061 1.00 89.81 196 GLY A CA 1
ATOM 1524 C C . GLY A 1 196 ? 3.721 -0.037 -8.574 1.00 89.81 196 GLY A C 1
ATOM 1525 O O . GLY A 1 196 ? 3.804 -1.004 -9.336 1.00 89.81 196 GLY A O 1
ATOM 1526 N N . ARG A 1 197 ? 3.703 1.225 -9.024 1.00 92.88 197 ARG A N 1
ATOM 1527 C CA . ARG A 1 197 ? 3.806 1.585 -10.450 1.00 92.88 197 ARG A CA 1
ATOM 1528 C C . ARG A 1 197 ? 5.144 1.175 -11.048 1.00 92.88 197 ARG A C 1
ATOM 1530 O O . ARG A 1 197 ? 5.157 0.618 -12.146 1.00 92.88 197 ARG A O 1
ATOM 1537 N N . LEU A 1 198 ? 6.242 1.407 -10.329 1.00 93.62 198 LEU A N 1
ATOM 1538 C CA . LEU A 1 198 ? 7.579 0.975 -10.728 1.00 93.62 198 LEU A CA 1
ATOM 1539 C C . LEU A 1 198 ? 7.620 -0.543 -10.935 1.00 93.62 198 LEU A C 1
ATOM 1541 O O . LEU A 1 198 ? 7.940 -1.002 -12.030 1.00 93.62 198 LEU A O 1
ATOM 1545 N N . LEU A 1 199 ? 7.201 -1.316 -9.929 1.00 92.88 199 LEU A N 1
ATOM 1546 C CA . LEU A 1 199 ? 7.187 -2.778 -9.988 1.00 92.88 199 LEU A CA 1
ATOM 1547 C C . LEU A 1 199 ? 6.309 -3.309 -11.138 1.00 92.88 199 LEU A C 1
ATOM 1549 O O . LEU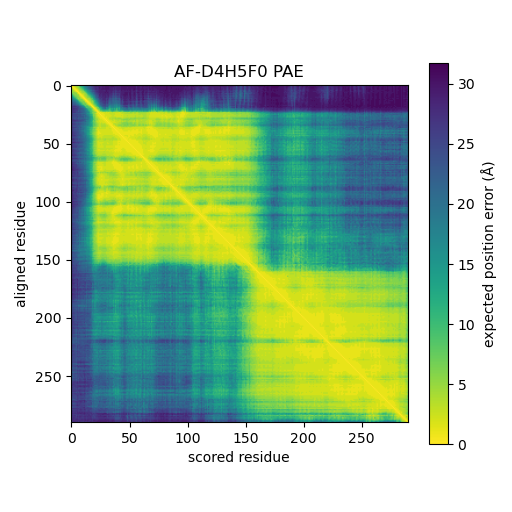 A 1 199 ? 6.694 -4.238 -11.857 1.00 92.88 199 LEU A O 1
ATOM 1553 N N . LEU A 1 200 ? 5.130 -2.716 -11.340 1.00 94.12 200 LEU A N 1
ATOM 1554 C CA . LEU A 1 200 ? 4.237 -3.074 -12.441 1.00 94.12 200 LEU A CA 1
ATOM 1555 C C . LEU A 1 200 ? 4.869 -2.758 -13.806 1.00 94.12 200 LEU A C 1
ATOM 1557 O O . LEU A 1 200 ? 4.847 -3.595 -14.713 1.00 94.12 200 LEU A O 1
ATOM 1561 N N . GLY A 1 201 ? 5.471 -1.576 -13.947 1.00 95.44 201 GLY A N 1
ATOM 1562 C CA . GLY A 1 201 ? 6.171 -1.144 -15.154 1.00 95.44 201 GLY A CA 1
ATOM 1563 C C . GLY A 1 201 ? 7.351 -2.048 -15.508 1.00 95.44 201 GLY A C 1
ATOM 1564 O O . GLY A 1 201 ? 7.430 -2.540 -16.635 1.00 95.44 201 GLY A O 1
ATOM 1565 N N . GLU A 1 202 ? 8.221 -2.349 -14.542 1.00 94.62 202 GLU A N 1
ATOM 1566 C CA . GLU A 1 202 ? 9.325 -3.303 -14.704 1.00 94.62 202 GLU A CA 1
ATOM 1567 C C . GLU A 1 202 ? 8.822 -4.689 -15.127 1.00 94.62 202 GLU A C 1
ATOM 1569 O O . GLU A 1 202 ? 9.400 -5.333 -16.007 1.00 94.62 202 GLU A O 1
ATOM 1574 N N . THR A 1 203 ? 7.711 -5.151 -14.547 1.00 95.06 203 THR A N 1
ATOM 1575 C CA . THR A 1 203 ? 7.126 -6.449 -14.902 1.00 95.06 203 THR A CA 1
ATOM 1576 C C . THR A 1 203 ? 6.624 -6.448 -16.347 1.00 95.06 203 THR A C 1
ATOM 1578 O O . THR A 1 203 ? 6.903 -7.392 -17.090 1.00 95.06 203 THR A O 1
ATOM 1581 N N . PHE A 1 204 ? 5.984 -5.372 -16.814 1.00 96.44 204 PHE A N 1
ATOM 1582 C CA . PHE A 1 204 ? 5.643 -5.233 -18.233 1.00 96.44 204 PHE A CA 1
ATOM 1583 C C . PHE A 1 204 ? 6.878 -5.240 -19.146 1.00 96.44 204 PHE A C 1
ATOM 1585 O O . PHE A 1 204 ? 6.827 -5.849 -20.221 1.00 96.44 204 PHE A O 1
ATOM 1592 N N . LEU A 1 205 ? 7.994 -4.624 -18.738 1.00 95.62 205 LEU A N 1
ATOM 1593 C CA . LEU A 1 205 ? 9.253 -4.673 -19.495 1.00 95.62 205 LEU A CA 1
ATOM 1594 C C . LEU A 1 205 ? 9.818 -6.094 -19.575 1.00 95.62 205 LEU A C 1
ATOM 1596 O O . LEU A 1 205 ? 10.170 -6.542 -20.669 1.00 95.62 205 LEU A O 1
ATOM 1600 N N . ARG A 1 206 ? 9.803 -6.850 -18.469 1.00 93.44 206 ARG A N 1
ATOM 1601 C CA . ARG A 1 206 ? 10.191 -8.276 -18.448 1.00 93.44 206 ARG A CA 1
ATOM 1602 C C . ARG A 1 206 ? 9.335 -9.120 -19.393 1.00 93.44 206 ARG A C 1
ATOM 1604 O O . ARG A 1 206 ? 9.844 -10.020 -20.058 1.00 93.44 206 ARG A O 1
ATOM 1611 N N . LEU A 1 207 ? 8.050 -8.790 -19.522 1.00 94.44 207 LEU A N 1
ATOM 1612 C CA . LEU A 1 207 ? 7.135 -9.406 -20.488 1.00 94.44 207 LEU A CA 1
ATOM 1613 C C . LEU A 1 207 ? 7.215 -8.791 -21.892 1.00 94.44 207 LEU A C 1
ATOM 1615 O O . LEU A 1 207 ? 6.303 -8.997 -22.696 1.00 94.44 207 LEU A O 1
ATOM 1619 N N . LYS A 1 208 ? 8.271 -8.031 -22.209 1.00 95.12 208 LYS A N 1
ATOM 1620 C CA . LYS A 1 208 ? 8.501 -7.377 -23.508 1.00 95.12 208 LYS A CA 1
ATOM 1621 C C . LYS A 1 208 ? 7.286 -6.568 -23.989 1.00 95.12 208 LYS A C 1
ATOM 1623 O O . LYS A 1 208 ? 6.939 -6.610 -25.170 1.00 95.12 208 LYS A O 1
ATOM 1628 N N . ALA A 1 209 ? 6.599 -5.877 -23.078 1.00 97.00 209 ALA A N 1
ATOM 1629 C CA . ALA A 1 209 ? 5.430 -5.037 -23.353 1.00 97.00 209 ALA A CA 1
ATOM 1630 C C . ALA A 1 209 ? 5.736 -3.542 -23.104 1.00 97.00 209 ALA A C 1
ATOM 1632 O O . ALA A 1 209 ? 5.099 -2.906 -22.260 1.00 97.00 209 ALA A O 1
ATOM 1633 N N . PRO A 1 210 ? 6.685 -2.948 -23.852 1.00 97.62 210 PRO A N 1
ATOM 1634 C CA . PRO A 1 210 ? 7.242 -1.630 -23.545 1.00 97.62 210 PRO A CA 1
ATOM 1635 C C . PRO A 1 210 ? 6.213 -0.498 -23.600 1.00 97.62 210 PRO A C 1
ATOM 1637 O O . PRO A 1 210 ? 6.188 0.358 -22.724 1.00 97.62 210 PRO A O 1
ATOM 1640 N N . LYS A 1 211 ? 5.264 -0.542 -24.545 1.00 97.50 211 LYS A N 1
ATOM 1641 C CA . LYS A 1 211 ? 4.182 0.455 -24.627 1.00 97.50 211 LYS A CA 1
ATOM 1642 C C . LYS A 1 211 ? 3.248 0.434 -23.412 1.00 97.50 211 LYS A C 1
ATOM 1644 O O . LYS A 1 211 ? 2.676 1.468 -23.082 1.00 97.50 211 LYS A O 1
ATOM 1649 N N . ARG A 1 212 ? 3.042 -0.731 -22.777 1.00 97.06 212 ARG A N 1
ATOM 1650 C CA . ARG A 1 212 ? 2.255 -0.836 -21.534 1.00 97.06 212 ARG A CA 1
ATOM 1651 C C . ARG A 1 212 ? 3.051 -0.268 -20.361 1.00 97.06 212 ARG A C 1
ATOM 1653 O O . ARG A 1 212 ? 2.523 0.573 -19.644 1.00 97.06 212 ARG A O 1
ATOM 1660 N N . ALA A 1 213 ? 4.322 -0.660 -20.244 1.00 97.50 213 ALA A N 1
ATOM 1661 C CA . ALA A 1 213 ? 5.231 -0.157 -19.217 1.00 97.50 213 ALA A CA 1
ATOM 1662 C C . ALA A 1 213 ? 5.337 1.375 -19.243 1.00 97.50 213 ALA A C 1
ATOM 1664 O O . ALA A 1 213 ? 5.098 2.021 -18.227 1.00 97.50 213 ALA A O 1
ATOM 1665 N N . HIS A 1 214 ? 5.591 1.959 -20.419 1.00 97.25 214 HIS A N 1
ATOM 1666 C CA . HIS A 1 214 ? 5.745 3.404 -20.589 1.00 97.25 214 HIS A CA 1
ATOM 1667 C C . HIS A 1 214 ? 4.540 4.195 -20.059 1.00 97.25 214 HIS A C 1
ATOM 1669 O O . HIS A 1 214 ? 4.703 5.199 -19.369 1.00 97.25 214 HIS A O 1
ATOM 1675 N N . ARG A 1 215 ? 3.310 3.726 -20.333 1.00 95.94 215 ARG A N 1
ATOM 1676 C CA . ARG A 1 215 ? 2.083 4.407 -19.883 1.00 95.94 215 ARG A CA 1
ATOM 1677 C C . ARG A 1 215 ? 1.985 4.541 -18.367 1.00 95.94 215 ARG A C 1
ATOM 1679 O O . ARG A 1 215 ? 1.393 5.513 -17.918 1.00 95.94 215 ARG A O 1
ATOM 1686 N N . ILE A 1 216 ? 2.533 3.581 -17.629 1.00 95.50 216 ILE A N 1
ATOM 1687 C CA . ILE A 1 216 ? 2.479 3.518 -16.164 1.00 95.50 216 ILE A CA 1
ATOM 1688 C C . ILE A 1 216 ? 3.669 4.266 -15.566 1.00 95.50 216 ILE A C 1
ATOM 1690 O O . ILE A 1 216 ? 3.520 5.051 -14.638 1.00 95.50 216 ILE A O 1
ATOM 1694 N N . LEU A 1 217 ? 4.859 4.062 -16.129 1.00 96.50 217 LEU A N 1
ATOM 1695 C CA . LEU A 1 217 ? 6.094 4.640 -15.604 1.00 96.50 217 LEU A CA 1
ATOM 1696 C C . LEU A 1 217 ? 6.146 6.162 -15.773 1.00 96.50 217 LEU A C 1
ATOM 1698 O O . LEU A 1 217 ? 6.667 6.850 -14.902 1.00 96.50 217 LEU A O 1
ATOM 1702 N N . LYS A 1 218 ? 5.546 6.711 -16.839 1.00 93.69 218 LYS A N 1
ATOM 1703 C CA . LYS A 1 218 ? 5.520 8.165 -17.073 1.00 93.69 218 LYS A CA 1
ATOM 1704 C C . LYS A 1 218 ? 4.677 8.960 -16.067 1.00 93.69 218 LYS A C 1
ATOM 1706 O O . LYS A 1 218 ? 4.787 10.180 -16.028 1.00 93.69 218 LYS A O 1
ATOM 1711 N N . THR A 1 219 ? 3.784 8.304 -15.322 1.00 90.88 219 THR A N 1
ATOM 1712 C CA . THR A 1 219 ? 2.906 8.969 -14.340 1.00 90.88 219 THR A CA 1
ATOM 1713 C C . THR A 1 219 ? 3.481 8.953 -12.926 1.00 90.88 219 THR A C 1
ATOM 1715 O O . THR A 1 219 ? 2.863 9.499 -12.020 1.00 90.88 219 THR A O 1
ATOM 1718 N N . CYS A 1 220 ? 4.627 8.307 -12.731 1.00 88.25 220 CYS A N 1
ATOM 1719 C CA . CYS A 1 220 ? 5.307 8.184 -11.450 1.00 88.25 220 CYS A CA 1
ATOM 1720 C C . CYS A 1 220 ? 6.327 9.324 -11.268 1.00 88.25 220 CYS A C 1
ATOM 1722 O O . CYS A 1 220 ? 6.972 9.747 -12.233 1.00 88.25 220 CYS A O 1
ATOM 1724 N N . GLY A 1 221 ? 6.456 9.844 -10.044 1.00 86.00 221 GLY A N 1
ATOM 1725 C CA . GLY A 1 221 ? 7.362 10.949 -9.711 1.00 86.00 221 GLY A CA 1
ATOM 1726 C C . GLY A 1 221 ? 8.802 10.509 -9.429 1.00 86.00 221 GLY A C 1
ATOM 1727 O O . GLY A 1 221 ? 9.739 11.303 -9.575 1.00 86.00 221 GLY A O 1
ATOM 1728 N N . ASP A 1 222 ? 8.989 9.241 -9.063 1.00 89.06 222 ASP A N 1
ATOM 1729 C CA . ASP A 1 222 ? 10.284 8.679 -8.690 1.00 89.06 222 ASP A CA 1
ATOM 1730 C C . ASP A 1 222 ? 11.331 8.695 -9.829 1.00 89.06 222 ASP A C 1
ATOM 1732 O O . ASP A 1 222 ? 11.033 8.586 -11.025 1.00 89.06 222 ASP A O 1
ATOM 1736 N N . VAL A 1 223 ? 12.609 8.844 -9.461 1.00 94.50 223 VAL A N 1
ATOM 1737 C CA . VAL A 1 223 ? 13.723 8.884 -10.424 1.00 94.50 223 VAL A CA 1
ATOM 1738 C C . VAL A 1 223 ? 13.918 7.544 -11.142 1.00 94.50 223 VAL A C 1
ATOM 1740 O O . VAL A 1 223 ? 14.253 7.538 -12.329 1.00 94.50 223 VAL A O 1
ATOM 1743 N N . GLN A 1 224 ? 13.661 6.410 -10.481 1.00 95.19 224 GLN A N 1
ATOM 1744 C CA . GLN A 1 224 ? 13.725 5.101 -11.127 1.00 95.19 224 GLN A CA 1
ATOM 1745 C C . GLN A 1 224 ? 12.589 4.912 -12.126 1.00 95.19 224 GLN A C 1
ATOM 1747 O O . GLN A 1 224 ? 12.815 4.365 -13.204 1.00 95.19 224 GLN A O 1
ATOM 1752 N N . CYS A 1 225 ? 11.392 5.418 -11.830 1.00 95.81 225 CYS A N 1
ATOM 1753 C CA . CYS A 1 225 ? 10.299 5.395 -12.796 1.00 95.81 225 CYS A CA 1
ATOM 1754 C C . CYS A 1 225 ? 10.657 6.136 -14.084 1.00 95.81 225 CYS A C 1
ATOM 1756 O O . CYS A 1 225 ? 10.444 5.605 -15.172 1.00 95.81 225 CYS A O 1
ATOM 1758 N N . ARG A 1 226 ? 11.262 7.327 -13.974 1.00 96.50 226 ARG A N 1
ATOM 1759 C CA . ARG A 1 226 ? 11.742 8.085 -15.140 1.00 96.50 226 ARG A CA 1
ATOM 1760 C C . ARG A 1 226 ? 12.819 7.329 -15.915 1.00 96.50 226 ARG A C 1
ATOM 1762 O O . ARG A 1 226 ? 12.765 7.287 -17.141 1.00 96.50 226 ARG A O 1
ATOM 1769 N N . PHE A 1 227 ? 13.746 6.676 -15.215 1.00 97.62 227 PHE A N 1
ATOM 1770 C CA . PHE A 1 227 ? 14.745 5.816 -15.848 1.00 97.62 227 PHE A CA 1
ATOM 1771 C C . PHE A 1 227 ? 14.089 4.695 -16.666 1.00 97.62 227 PHE A C 1
ATOM 1773 O O . PHE A 1 227 ? 14.341 4.572 -17.865 1.00 97.62 227 PHE A O 1
ATOM 1780 N N . TYR A 1 228 ? 13.187 3.917 -16.064 1.00 97.81 228 TYR A N 1
ATOM 1781 C CA . TYR A 1 228 ? 12.520 2.835 -16.783 1.00 97.81 228 TYR A CA 1
ATOM 1782 C C . TYR A 1 228 ? 11.521 3.326 -17.835 1.00 97.81 228 TYR A C 1
ATOM 1784 O O . TYR A 1 228 ? 11.255 2.596 -18.791 1.00 97.81 228 TYR A O 1
ATOM 1792 N N . ALA A 1 229 ? 10.991 4.547 -17.717 1.00 97.69 229 ALA A N 1
ATOM 1793 C CA . ALA A 1 229 ? 10.227 5.179 -18.787 1.00 97.69 229 ALA A CA 1
ATOM 1794 C C . ALA A 1 229 ? 11.108 5.367 -20.036 1.00 97.69 229 ALA A C 1
ATOM 1796 O O . ALA A 1 229 ? 10.708 4.921 -21.110 1.00 97.69 229 ALA A O 1
ATOM 1797 N N . GLY A 1 230 ? 12.337 5.873 -19.891 1.00 97.44 230 GLY A N 1
ATOM 1798 C CA . GLY A 1 230 ? 13.304 5.948 -20.996 1.00 97.44 230 GLY A CA 1
ATOM 1799 C C . GLY A 1 230 ? 13.688 4.570 -21.554 1.00 97.44 230 GLY A C 1
ATOM 1800 O O . GLY A 1 230 ? 13.684 4.356 -22.765 1.00 97.44 230 GLY A O 1
ATOM 1801 N N . VAL A 1 231 ? 13.914 3.575 -20.686 1.00 97.56 231 VAL A N 1
ATOM 1802 C CA . VAL A 1 231 ? 14.150 2.180 -21.124 1.00 97.56 231 VAL A CA 1
ATOM 1803 C C . VAL A 1 231 ? 12.959 1.637 -21.925 1.00 97.56 231 VAL A C 1
ATOM 1805 O O . VAL A 1 231 ? 13.136 0.957 -22.937 1.00 97.56 231 VAL A O 1
ATOM 1808 N N . SER A 1 232 ? 11.733 1.947 -21.502 1.00 98.06 232 SER A N 1
ATOM 1809 C CA . SER A 1 232 ? 10.518 1.516 -22.192 1.00 98.06 232 SER A CA 1
ATOM 1810 C C . SER A 1 232 ? 10.351 2.168 -23.567 1.00 98.06 232 SER A C 1
ATOM 1812 O O . SER A 1 232 ? 9.906 1.492 -24.492 1.00 98.06 232 SER A O 1
ATOM 1814 N N . GLU A 1 233 ? 10.753 3.430 -23.734 1.00 98.06 233 GLU A N 1
ATOM 1815 C CA . GLU A 1 233 ? 10.775 4.132 -25.026 1.00 98.06 233 GLU A CA 1
ATOM 1816 C C . GLU A 1 233 ? 11.769 3.462 -25.978 1.00 98.06 233 GLU A C 1
ATOM 1818 O O . GLU A 1 233 ? 11.408 3.095 -27.100 1.00 98.06 233 GLU A O 1
ATOM 1823 N N . TYR A 1 234 ? 12.976 3.163 -25.485 1.00 97.69 234 TYR A N 1
ATOM 1824 C CA . TYR A 1 234 ? 13.998 2.469 -26.265 1.00 97.69 234 TYR A CA 1
ATOM 1825 C C . TYR A 1 234 ? 13.505 1.095 -26.734 1.00 97.69 234 TYR A C 1
ATOM 1827 O O . TYR A 1 234 ? 13.531 0.785 -27.924 1.00 97.69 234 TYR A O 1
ATOM 1835 N N . MET A 1 235 ? 12.958 0.290 -25.818 1.00 96.94 235 MET A N 1
ATOM 1836 C CA . MET A 1 235 ? 12.391 -1.023 -26.145 1.00 96.94 235 MET A CA 1
ATOM 1837 C C . MET A 1 235 ? 11.161 -0.943 -27.064 1.00 96.94 235 MET A C 1
ATOM 1839 O O . MET A 1 235 ? 10.854 -1.915 -27.758 1.00 96.94 235 MET A O 1
ATOM 1843 N N . ALA A 1 236 ? 10.429 0.176 -27.063 1.00 96.62 236 ALA A N 1
ATOM 1844 C CA . ALA A 1 236 ? 9.316 0.421 -27.979 1.00 96.62 236 ALA A CA 1
ATOM 1845 C C . ALA A 1 236 ? 9.770 0.836 -29.389 1.00 96.62 236 ALA A C 1
ATOM 1847 O O . ALA A 1 236 ? 8.922 0.903 -30.282 1.00 96.62 236 ALA A O 1
ATOM 1848 N N . GLY A 1 237 ? 11.071 1.069 -29.589 1.00 95.88 237 GLY A N 1
ATOM 1849 C CA . GLY A 1 237 ? 11.652 1.504 -30.855 1.00 95.88 237 GLY A CA 1
ATOM 1850 C C . GLY A 1 237 ? 11.679 3.021 -31.038 1.00 95.88 237 GLY A C 1
ATOM 1851 O O . GLY A 1 237 ? 11.736 3.471 -32.178 1.00 95.88 237 GLY A O 1
ATOM 1852 N N . ASP A 1 238 ? 11.635 3.796 -29.950 1.00 97.00 238 ASP A N 1
ATOM 1853 C CA . ASP A 1 238 ? 11.759 5.258 -29.965 1.00 97.00 238 ASP A CA 1
ATOM 1854 C C . ASP A 1 238 ? 13.081 5.697 -29.300 1.00 97.00 238 ASP A C 1
ATOM 1856 O O . ASP A 1 238 ? 13.105 6.094 -28.132 1.00 97.00 238 ASP A O 1
ATOM 1860 N N . PRO A 1 239 ? 14.221 5.556 -30.004 1.00 96.31 239 PRO A N 1
ATOM 1861 C CA . PRO A 1 239 ? 15.532 5.858 -29.441 1.00 96.31 239 PRO A CA 1
ATOM 1862 C C . PRO A 1 239 ? 15.760 7.358 -29.213 1.00 96.31 239 PRO A C 1
ATOM 1864 O O . PRO A 1 239 ? 16.607 7.707 -28.397 1.00 96.31 239 PRO A O 1
ATOM 1867 N N . ASP A 1 240 ? 15.043 8.242 -29.915 1.00 96.75 240 ASP A N 1
ATOM 1868 C CA . ASP A 1 240 ? 15.185 9.692 -29.746 1.00 96.75 240 ASP A CA 1
ATOM 1869 C C . ASP A 1 240 ? 14.544 10.158 -28.441 1.00 96.75 240 ASP A C 1
ATOM 1871 O O . ASP A 1 240 ? 15.222 10.795 -27.632 1.00 96.75 240 ASP A O 1
ATOM 1875 N N . SER A 1 241 ? 13.291 9.756 -28.192 1.00 97.19 241 SER A N 1
ATOM 1876 C CA . SER A 1 241 ? 12.630 10.015 -26.909 1.00 97.19 241 SER A CA 1
ATOM 1877 C C . SER A 1 241 ? 13.409 9.383 -25.758 1.00 97.19 241 SER A C 1
ATOM 1879 O O . SER A 1 241 ? 13.696 10.046 -24.763 1.00 97.19 241 SER A O 1
ATOM 1881 N N . ALA A 1 242 ? 13.836 8.124 -25.920 1.00 97.81 242 ALA A N 1
ATOM 1882 C CA . ALA A 1 242 ? 14.584 7.422 -24.883 1.00 97.81 242 ALA A CA 1
ATOM 1883 C C . ALA A 1 242 ? 15.882 8.142 -24.509 1.00 97.81 242 ALA A C 1
ATOM 1885 O O . ALA A 1 242 ? 16.221 8.241 -23.329 1.00 97.81 242 ALA A O 1
ATOM 1886 N N . LEU A 1 243 ? 16.612 8.644 -25.509 1.00 97.62 243 LEU A N 1
ATOM 1887 C CA . LEU A 1 243 ? 17.851 9.373 -25.283 1.00 97.62 243 LEU A CA 1
ATOM 1888 C C . LEU A 1 243 ? 17.591 10.683 -24.541 1.00 97.62 243 LEU A C 1
ATOM 1890 O O . LEU A 1 243 ? 18.282 10.950 -23.564 1.00 97.62 243 LEU A O 1
ATOM 1894 N N . GLU A 1 244 ? 16.589 11.461 -24.957 1.00 97.38 244 GLU A N 1
ATOM 1895 C CA . GLU A 1 244 ? 16.179 12.684 -24.257 1.00 97.38 244 GLU A CA 1
ATOM 1896 C C . GLU A 1 244 ? 15.839 12.396 -22.788 1.00 97.38 244 GLU A C 1
ATOM 1898 O O . GLU A 1 244 ? 16.384 13.027 -21.878 1.00 97.38 244 GLU A O 1
ATOM 1903 N N . THR A 1 245 ? 14.989 11.397 -22.544 1.00 96.88 245 THR A N 1
ATOM 1904 C CA . THR A 1 245 ? 14.570 11.008 -21.197 1.00 96.88 245 THR A CA 1
ATOM 1905 C C . THR A 1 245 ? 15.760 10.586 -20.329 1.00 96.88 245 THR A C 1
ATOM 1907 O O . THR A 1 245 ? 15.872 11.035 -19.187 1.00 96.88 245 THR A O 1
ATOM 1910 N N . LEU A 1 246 ? 16.665 9.747 -20.842 1.00 97.69 246 LEU A N 1
ATOM 1911 C CA . LEU A 1 246 ? 17.796 9.224 -20.068 1.00 97.69 246 LEU A CA 1
ATOM 1912 C C . LEU A 1 246 ? 18.917 10.257 -19.871 1.00 97.69 246 LEU A C 1
ATOM 1914 O O . LEU A 1 246 ? 19.510 10.321 -18.796 1.00 97.69 246 LEU A O 1
ATOM 1918 N N . GLU A 1 247 ? 19.200 11.105 -20.859 1.00 96.56 247 GLU A N 1
ATOM 1919 C CA . GLU A 1 247 ? 20.176 12.197 -20.733 1.00 96.56 247 GLU A CA 1
ATOM 1920 C C . GLU A 1 247 ? 19.792 13.172 -19.609 1.00 96.56 247 GLU A C 1
ATOM 1922 O O . GLU A 1 247 ? 20.646 13.568 -18.812 1.00 96.56 247 GLU A O 1
ATOM 1927 N N . ASN A 1 248 ? 18.495 13.461 -19.456 1.00 96.38 248 ASN A N 1
ATOM 1928 C CA . ASN A 1 248 ? 17.959 14.298 -18.376 1.00 96.38 248 ASN A CA 1
ATOM 1929 C C . ASN A 1 248 ? 18.137 13.705 -16.964 1.00 96.38 248 ASN A C 1
ATOM 1931 O O . ASN A 1 248 ? 17.868 14.384 -15.972 1.00 96.38 248 ASN A O 1
ATOM 1935 N N . LEU A 1 249 ? 18.575 12.448 -16.850 1.00 96.75 249 LEU A N 1
ATOM 1936 C CA . LEU A 1 249 ? 18.831 11.780 -15.574 1.00 96.75 249 LEU A CA 1
ATOM 1937 C C . LEU A 1 249 ? 20.308 11.790 -15.163 1.00 96.75 249 LEU A C 1
ATOM 1939 O O . LEU A 1 249 ? 20.638 11.339 -14.059 1.00 96.75 249 LEU A O 1
ATOM 1943 N N . LYS A 1 250 ? 21.206 12.315 -16.007 1.00 94.88 250 LYS A N 1
ATOM 1944 C CA . LYS A 1 250 ? 22.628 12.449 -15.667 1.00 94.88 250 LYS A CA 1
ATOM 1945 C C . LYS A 1 250 ? 22.810 13.309 -14.415 1.00 94.88 250 LYS A C 1
ATOM 1947 O O . LYS A 1 250 ? 22.245 14.391 -14.299 1.00 94.88 250 LYS A O 1
ATOM 1952 N N . GLY A 1 251 ? 23.609 12.810 -13.472 1.00 92.81 251 GLY A N 1
ATOM 1953 C CA . GLY A 1 251 ? 23.873 13.472 -12.190 1.00 92.81 251 GLY A CA 1
ATOM 1954 C C . GLY A 1 251 ? 22.736 13.385 -11.164 1.00 92.81 251 GLY A C 1
ATOM 1955 O O . GLY A 1 251 ? 22.882 13.927 -10.073 1.00 92.81 251 GLY A O 1
ATOM 1956 N N . VAL A 1 252 ? 21.621 12.715 -11.484 1.00 94.00 252 VAL A N 1
ATOM 1957 C CA . VAL A 1 252 ? 20.475 12.546 -10.568 1.00 94.00 252 VAL A CA 1
ATOM 1958 C C . VAL A 1 252 ? 20.138 11.072 -10.341 1.00 94.00 252 VAL A C 1
ATOM 1960 O O . VAL A 1 252 ? 19.732 10.697 -9.243 1.00 94.00 252 VAL A O 1
ATOM 1963 N N . TYR A 1 253 ? 20.292 10.218 -11.356 1.00 94.94 253 TYR A N 1
ATOM 1964 C CA . TYR A 1 253 ? 20.036 8.788 -11.206 1.00 94.94 253 TYR A CA 1
ATOM 1965 C C . TYR A 1 253 ? 21.152 8.101 -10.395 1.00 94.94 253 TYR A C 1
ATOM 1967 O O . TYR A 1 253 ? 22.321 8.255 -10.752 1.00 94.94 253 TYR A O 1
ATOM 1975 N N . PRO A 1 254 ? 20.822 7.322 -9.343 1.00 90.62 254 PRO A N 1
ATOM 1976 C CA . PRO A 1 254 ? 21.825 6.757 -8.434 1.00 90.62 254 PRO A CA 1
ATOM 1977 C C . PRO A 1 254 ? 22.828 5.789 -9.076 1.00 90.62 254 PRO A C 1
ATOM 1979 O O . PRO A 1 254 ? 23.978 5.735 -8.648 1.00 90.62 254 PRO A O 1
ATOM 1982 N N . ASP A 1 255 ? 22.413 5.019 -10.087 1.00 92.88 255 ASP A N 1
ATOM 1983 C CA . ASP A 1 255 ? 23.278 4.049 -10.770 1.00 92.88 255 ASP A CA 1
ATOM 1984 C C . ASP A 1 255 ? 23.748 4.596 -12.124 1.00 92.88 255 ASP A C 1
ATOM 1986 O O . ASP A 1 255 ? 23.187 4.322 -13.191 1.00 92.88 255 ASP A O 1
ATOM 1990 N N . GLU A 1 256 ? 24.803 5.410 -12.080 1.00 92.62 256 GLU A N 1
ATOM 1991 C CA . GLU A 1 256 ? 25.351 6.045 -13.278 1.00 92.62 256 GLU A CA 1
ATOM 1992 C C . GLU A 1 256 ? 25.814 5.048 -14.345 1.00 92.62 256 GLU A C 1
ATOM 1994 O O . GLU A 1 256 ? 25.729 5.354 -15.534 1.00 92.62 256 GLU A O 1
ATOM 1999 N N . ASN A 1 257 ? 26.330 3.881 -13.954 1.00 94.06 257 ASN A N 1
ATOM 2000 C CA . ASN A 1 257 ? 26.841 2.901 -14.913 1.00 94.06 257 ASN A CA 1
ATOM 2001 C C . ASN A 1 257 ? 25.691 2.270 -15.692 1.00 94.06 257 ASN A C 1
ATOM 2003 O O . ASN A 1 257 ? 25.769 2.143 -16.915 1.00 94.06 257 ASN A O 1
ATOM 2007 N N . ARG A 1 258 ? 24.589 1.966 -15.005 1.00 94.88 258 ARG A N 1
ATOM 2008 C CA . ARG A 1 258 ? 23.368 1.476 -15.640 1.00 94.88 258 ARG A CA 1
ATOM 2009 C C . ARG A 1 258 ? 22.757 2.510 -16.574 1.00 94.88 258 ARG A C 1
ATOM 2011 O O . ARG A 1 258 ? 22.373 2.170 -17.692 1.00 94.88 258 ARG A O 1
ATOM 2018 N N . LEU A 1 259 ? 22.744 3.781 -16.174 1.00 96.38 259 LEU A N 1
ATOM 2019 C CA . LEU A 1 259 ? 22.310 4.869 -17.050 1.00 96.38 259 LEU A CA 1
ATOM 2020 C C . LEU A 1 259 ? 23.195 4.989 -18.300 1.00 96.38 259 LEU A C 1
ATOM 2022 O O . LEU A 1 259 ? 22.686 4.995 -19.423 1.00 96.38 259 LEU A O 1
ATOM 2026 N N . LYS A 1 260 ? 24.521 5.027 -18.116 1.00 96.06 260 LYS A N 1
ATOM 2027 C CA . LYS A 1 260 ? 25.508 5.077 -19.207 1.00 96.06 260 LYS A CA 1
ATOM 2028 C C . LYS A 1 260 ? 25.345 3.900 -20.165 1.00 96.06 260 LYS A C 1
ATOM 2030 O O . LYS A 1 260 ? 25.427 4.100 -21.373 1.00 96.06 260 LYS A O 1
ATOM 2035 N N . HIS A 1 261 ? 25.064 2.702 -19.653 1.00 95.62 261 HIS A N 1
ATOM 2036 C CA . HIS A 1 261 ? 24.853 1.510 -20.469 1.00 95.62 261 HIS A CA 1
ATOM 2037 C C . HIS A 1 261 ? 23.677 1.658 -21.441 1.00 95.62 261 HIS A C 1
ATOM 2039 O O . HIS A 1 261 ? 23.833 1.382 -22.632 1.00 95.62 261 HIS A O 1
ATOM 2045 N N . TYR A 1 262 ? 22.519 2.132 -20.971 1.00 96.69 262 TYR A N 1
ATOM 2046 C CA . TYR A 1 262 ? 21.365 2.328 -21.853 1.00 96.69 262 TYR A CA 1
ATOM 2047 C C . TYR A 1 262 ? 21.580 3.469 -22.849 1.00 96.69 262 TYR A C 1
ATOM 2049 O O . TYR A 1 262 ? 21.275 3.299 -24.026 1.00 96.69 262 TYR A O 1
ATOM 2057 N N . ILE A 1 263 ? 22.169 4.591 -22.421 1.00 97.56 263 ILE A N 1
ATOM 2058 C CA . ILE A 1 263 ? 22.507 5.704 -23.325 1.00 97.56 263 ILE A CA 1
ATOM 2059 C C . ILE A 1 263 ? 23.471 5.233 -24.425 1.00 97.56 263 ILE A C 1
ATOM 2061 O O . ILE A 1 263 ? 23.247 5.504 -25.605 1.00 97.56 263 ILE A O 1
ATOM 2065 N N . LYS A 1 264 ? 24.511 4.474 -24.058 1.00 96.50 264 LYS A N 1
ATOM 2066 C CA . LYS A 1 264 ? 25.447 3.873 -25.014 1.00 96.50 264 LYS A CA 1
ATOM 2067 C C . LYS A 1 264 ? 24.734 2.938 -25.989 1.00 96.50 264 LYS A C 1
ATOM 2069 O O . LYS A 1 264 ? 24.892 3.101 -27.195 1.00 96.50 264 LYS A O 1
ATOM 2074 N N . SER A 1 265 ? 23.901 2.029 -25.482 1.00 95.88 265 SER A N 1
ATOM 2075 C CA . SER A 1 265 ? 23.125 1.092 -26.308 1.00 95.88 265 SER A CA 1
ATOM 2076 C C . SER A 1 265 ? 22.231 1.819 -27.319 1.00 95.88 265 SER A C 1
ATOM 2078 O O . SER A 1 265 ? 22.098 1.389 -28.464 1.00 95.88 265 SER A O 1
ATOM 2080 N N . ILE A 1 266 ? 21.647 2.955 -26.925 1.00 97.12 266 ILE A N 1
ATOM 2081 C CA . ILE A 1 266 ? 20.850 3.793 -27.823 1.00 97.12 266 ILE A CA 1
ATOM 2082 C C . ILE A 1 266 ? 21.727 4.402 -28.925 1.00 97.12 266 ILE A C 1
ATOM 2084 O O . ILE A 1 266 ? 21.369 4.281 -30.098 1.00 97.12 266 ILE A O 1
ATOM 2088 N N . TYR A 1 267 ? 22.880 4.997 -28.599 1.00 97.38 267 TYR A N 1
ATOM 2089 C CA . TYR A 1 267 ? 23.804 5.526 -29.614 1.00 97.38 267 TYR A CA 1
ATOM 2090 C C . TYR A 1 267 ? 24.279 4.443 -30.591 1.00 97.38 267 TYR A C 1
ATOM 2092 O O . TYR A 1 267 ? 24.251 4.660 -31.805 1.00 97.38 267 TYR A O 1
ATOM 2100 N N . GLU A 1 268 ? 24.615 3.253 -30.089 1.00 94.44 268 GLU A N 1
ATOM 2101 C CA . GLU A 1 268 ? 24.971 2.096 -30.918 1.00 94.44 268 GLU A CA 1
ATOM 2102 C C . GLU A 1 268 ? 23.823 1.698 -31.854 1.00 94.44 268 GLU A C 1
ATOM 2104 O O . GLU A 1 268 ? 24.043 1.519 -33.053 1.00 94.44 268 GLU A O 1
ATOM 2109 N N . SER A 1 269 ? 22.584 1.635 -31.347 1.00 95.12 269 SER A N 1
ATOM 2110 C CA . SER A 1 269 ? 21.397 1.311 -32.154 1.00 95.12 269 SER A CA 1
ATOM 2111 C C . SER A 1 269 ? 21.118 2.338 -33.260 1.00 95.12 269 SER A C 1
ATOM 2113 O O . SER A 1 269 ? 20.601 1.986 -34.320 1.00 95.12 269 SER A O 1
ATOM 2115 N N . LYS A 1 270 ? 21.501 3.601 -33.035 1.00 95.19 270 LYS A N 1
ATOM 2116 C CA . LYS A 1 270 ? 21.405 4.699 -34.007 1.00 95.19 270 LYS A CA 1
ATOM 2117 C C . LYS A 1 270 ? 22.586 4.739 -34.986 1.00 95.19 270 LYS A C 1
ATOM 2119 O O . LYS A 1 270 ? 22.546 5.513 -35.939 1.00 95.19 270 LYS A O 1
ATOM 2124 N N . GLY A 1 271 ? 23.628 3.933 -34.767 1.00 93.62 271 GLY A N 1
ATOM 2125 C CA . GLY A 1 271 ? 24.858 3.936 -35.561 1.00 93.62 271 GLY A CA 1
ATOM 2126 C C . GLY A 1 271 ? 25.842 5.064 -35.222 1.00 93.62 271 GLY A C 1
ATOM 2127 O O . GLY A 1 271 ? 26.819 5.245 -35.948 1.00 93.62 271 GLY A O 1
ATOM 2128 N N . ASP A 1 272 ? 25.623 5.802 -34.131 1.00 95.31 272 ASP A N 1
ATOM 2129 C CA . ASP A 1 272 ? 26.505 6.879 -33.663 1.00 95.31 272 ASP A CA 1
ATOM 2130 C C . ASP A 1 272 ? 27.652 6.302 -32.820 1.00 95.31 272 ASP A C 1
ATOM 2132 O O . ASP A 1 272 ? 27.650 6.329 -31.587 1.00 95.31 272 ASP A O 1
ATOM 2136 N N . LYS A 1 273 ? 28.629 5.711 -33.515 1.00 93.25 273 LYS A N 1
ATOM 2137 C CA . LYS A 1 273 ? 29.782 5.063 -32.874 1.00 93.25 273 LYS A CA 1
ATOM 2138 C C . LYS A 1 273 ? 30.651 6.043 -32.097 1.00 93.25 273 LYS A C 1
ATOM 2140 O O . LYS A 1 273 ? 31.149 5.687 -31.040 1.00 93.25 273 LYS A O 1
ATOM 2145 N N . GLU A 1 274 ? 30.804 7.271 -32.591 1.00 95.62 274 GLU A N 1
ATOM 2146 C CA . GLU A 1 274 ? 31.631 8.289 -31.939 1.00 95.62 274 GLU A CA 1
ATOM 2147 C C . GLU A 1 274 ? 31.123 8.581 -30.523 1.00 95.62 274 GLU A C 1
ATOM 2149 O O . GLU A 1 274 ? 31.890 8.531 -29.559 1.00 95.62 274 GLU A O 1
ATOM 2154 N N . ARG A 1 275 ? 29.813 8.814 -30.373 1.00 94.94 275 ARG A N 1
ATOM 2155 C CA . ARG A 1 275 ? 29.222 9.061 -29.053 1.00 94.94 275 ARG A CA 1
ATOM 2156 C C . ARG A 1 275 ? 29.144 7.807 -28.193 1.00 94.94 275 ARG A C 1
ATOM 2158 O O . ARG A 1 275 ? 29.328 7.905 -26.982 1.00 94.94 275 ARG A O 1
ATOM 2165 N N . ALA A 1 276 ? 28.894 6.643 -28.792 1.00 93.50 276 ALA A N 1
ATOM 2166 C CA . ALA A 1 276 ? 28.891 5.377 -28.065 1.00 93.50 276 ALA A CA 1
ATOM 2167 C C . ALA A 1 276 ? 30.268 5.047 -27.459 1.00 93.50 276 ALA A C 1
ATOM 2169 O O . ALA A 1 276 ? 30.353 4.663 -26.290 1.00 93.50 276 ALA A O 1
ATOM 2170 N N . ASP A 1 277 ? 31.345 5.236 -28.226 1.00 92.44 277 ASP A N 1
ATOM 2171 C CA . ASP A 1 277 ? 32.720 4.944 -27.807 1.00 92.44 277 ASP A CA 1
ATOM 2172 C C . ASP A 1 277 ? 33.234 5.948 -26.764 1.00 92.44 277 ASP A C 1
ATOM 2174 O O . ASP A 1 277 ? 34.046 5.595 -25.906 1.00 92.44 277 ASP A O 1
ATOM 2178 N N . ALA A 1 278 ? 32.714 7.180 -26.770 1.00 94.69 278 ALA A N 1
ATOM 2179 C CA . ALA A 1 278 ? 33.002 8.176 -25.740 1.00 94.69 278 ALA A CA 1
ATOM 2180 C C . ALA A 1 278 ? 32.440 7.800 -24.351 1.00 94.69 278 ALA A C 1
ATOM 2182 O O . ALA A 1 278 ? 32.894 8.333 -23.336 1.00 94.69 278 ALA A O 1
ATOM 2183 N N . ILE A 1 279 ? 31.465 6.885 -24.277 1.00 93.94 279 ILE A N 1
ATOM 2184 C CA . ILE A 1 279 ? 30.882 6.420 -23.014 1.00 93.94 279 ILE A CA 1
ATOM 2185 C C . ILE A 1 279 ? 31.679 5.223 -22.488 1.00 93.94 279 ILE A C 1
ATOM 2187 O O . ILE A 1 279 ? 31.578 4.097 -22.989 1.00 93.94 279 ILE A O 1
ATOM 2191 N N . GLN A 1 280 ? 32.441 5.469 -21.422 1.00 92.06 280 GLN A N 1
ATOM 2192 C CA . GLN A 1 280 ? 33.205 4.445 -20.715 1.00 92.06 280 GLN A CA 1
ATOM 2193 C C . GLN A 1 280 ? 32.361 3.789 -19.617 1.00 92.06 280 GLN A C 1
ATOM 2195 O O . GLN A 1 280 ? 31.789 4.465 -18.759 1.00 92.06 280 GLN A O 1
ATOM 2200 N N . LEU A 1 281 ? 32.305 2.460 -19.653 1.00 91.38 281 LEU A N 1
ATOM 2201 C CA . LEU A 1 281 ? 31.752 1.606 -18.603 1.00 91.38 281 LEU A CA 1
ATOM 2202 C C . LEU A 1 281 ? 32.904 0.842 -17.934 1.00 91.38 281 LEU A C 1
ATOM 2204 O O . LEU A 1 281 ? 33.937 0.657 -18.580 1.00 91.38 281 LEU A O 1
ATOM 2208 N N . PRO A 1 282 ? 32.750 0.383 -16.678 1.00 90.31 282 PRO A N 1
ATOM 2209 C CA . PRO A 1 282 ? 33.741 -0.476 -16.038 1.00 90.31 282 PRO A CA 1
ATOM 2210 C C . PRO A 1 282 ? 34.059 -1.725 -16.870 1.00 90.31 282 PRO A C 1
ATOM 2212 O O . PRO A 1 282 ? 33.182 -2.277 -17.542 1.00 90.31 282 PRO A O 1
ATOM 2215 N N . ASP A 1 283 ? 35.297 -2.208 -16.771 1.00 82.38 283 ASP A N 1
ATOM 2216 C CA . ASP A 1 283 ? 35.693 -3.467 -17.398 1.00 82.38 283 ASP A CA 1
ATOM 2217 C C . ASP A 1 283 ? 34.805 -4.615 -16.893 1.00 82.38 283 ASP A C 1
ATOM 2219 O O . ASP A 1 283 ? 34.600 -4.780 -15.689 1.00 82.38 283 ASP A O 1
ATOM 2223 N N . ASN A 1 284 ? 34.279 -5.420 -17.821 1.00 80.00 284 ASN A N 1
ATOM 2224 C CA . ASN A 1 284 ? 33.317 -6.498 -17.552 1.00 80.00 284 ASN A CA 1
ATOM 2225 C C . ASN A 1 284 ? 31.988 -6.037 -16.921 1.00 80.00 284 ASN A C 1
ATOM 2227 O O . ASN A 1 284 ? 31.359 -6.810 -16.195 1.00 80.00 284 ASN A O 1
ATOM 2231 N N . TYR A 1 285 ? 31.540 -4.804 -17.190 1.00 84.06 285 TYR A N 1
ATOM 2232 C CA . TYR A 1 285 ? 30.227 -4.346 -16.736 1.00 84.06 285 TYR A CA 1
ATOM 2233 C C . TYR A 1 285 ? 29.113 -5.293 -17.213 1.00 84.06 285 TYR A C 1
ATOM 2235 O O . TYR A 1 285 ? 28.891 -5.465 -18.413 1.00 84.06 285 TYR A O 1
ATOM 2243 N N . ASN A 1 286 ? 28.409 -5.895 -16.253 1.00 80.81 286 ASN A N 1
ATOM 2244 C CA . ASN A 1 286 ? 27.272 -6.770 -16.492 1.00 80.81 286 ASN A CA 1
ATOM 2245 C C . ASN A 1 286 ? 25.987 -6.063 -16.051 1.00 80.81 286 ASN A C 1
ATOM 2247 O O . ASN A 1 286 ? 25.789 -5.813 -14.863 1.00 80.81 286 ASN A O 1
ATOM 2251 N N . ILE A 1 287 ? 25.108 -5.784 -17.012 1.00 80.38 287 ILE A N 1
ATOM 2252 C CA . ILE A 1 287 ? 23.818 -5.131 -16.768 1.00 80.38 287 ILE A CA 1
ATOM 2253 C C . ILE A 1 287 ? 22.879 -5.977 -15.894 1.00 80.38 287 ILE A C 1
ATOM 2255 O O . ILE A 1 287 ? 22.034 -5.420 -15.202 1.00 80.38 287 ILE A O 1
ATOM 2259 N N . ASP A 1 288 ? 23.055 -7.302 -15.886 1.00 70.25 288 ASP A N 1
ATOM 2260 C CA . ASP A 1 288 ? 22.218 -8.247 -15.138 1.00 70.25 288 ASP A CA 1
ATOM 2261 C C . ASP A 1 288 ? 22.707 -8.482 -13.695 1.00 70.25 288 ASP A C 1
ATOM 2263 O O . ASP A 1 288 ? 22.111 -9.266 -12.957 1.00 70.25 288 ASP A O 1
ATOM 2267 N N . ALA A 1 289 ? 23.809 -7.844 -13.281 1.00 59.44 289 ALA A N 1
ATOM 2268 C CA . ALA A 1 289 ? 24.350 -7.962 -11.923 1.00 59.44 289 ALA A CA 1
ATOM 2269 C C . ALA A 1 289 ? 23.663 -7.034 -10.896 1.00 59.44 289 ALA A C 1
ATOM 2271 O O . ALA A 1 289 ? 24.037 -7.066 -9.720 1.00 59.44 289 ALA A O 1
ATOM 2272 N N . HIS A 1 290 ? 22.687 -6.222 -11.329 1.00 46.00 290 HIS A N 1
ATOM 2273 C CA . HIS A 1 290 ? 22.036 -5.160 -10.555 1.00 46.00 290 HIS A CA 1
ATOM 2274 C C . HIS A 1 290 ? 20.506 -5.225 -10.621 1.00 46.00 290 HIS A C 1
ATOM 2276 O O . HIS A 1 290 ? 19.953 -5.400 -11.732 1.00 46.00 290 HIS A O 1
#

Solvent-accessible surface area (backbone atoms only — not comparable to full-atom values): 16342 Å² total; per-residue (Å²): 131,87,81,84,80,74,78,76,73,79,72,75,73,68,78,71,68,80,69,65,72,71,78,65,40,68,74,42,95,76,37,67,72,85,49,57,26,25,35,40,35,33,24,28,87,88,35,70,66,27,51,50,51,50,55,53,53,51,54,56,39,73,77,36,82,70,34,38,60,36,40,26,38,15,68,58,73,55,68,68,60,55,44,71,74,38,67,94,45,96,58,38,36,34,35,26,36,36,66,65,55,92,66,57,34,29,36,43,33,23,45,78,78,41,77,77,48,73,46,46,68,90,48,63,57,86,74,45,51,61,54,54,49,36,43,51,52,60,78,40,56,74,65,59,47,50,54,52,50,51,53,50,53,44,49,52,53,42,62,61,4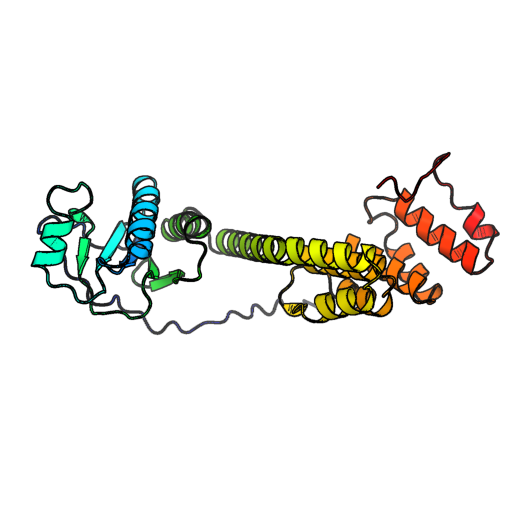7,50,64,53,51,54,51,29,52,51,32,40,73,72,67,38,46,67,62,22,50,56,58,58,71,72,55,68,68,86,78,44,47,55,68,45,31,37,54,51,20,54,50,28,44,76,67,73,33,21,71,63,14,28,68,45,12,68,75,35,86,47,69,66,21,45,48,51,22,16,53,18,30,39,73,62,71,35,52,67,63,14,44,56,47,46,60,75,35,67,97,70,49,90,58,56,64,64,52,49,50,53,53,28,52,42,29,50,76,72,65,38,54,72,68,22,69,70,57,83,70,65,88,87,72,59,81,84,80,111

Radius of gyration: 27.33 Å; Cα contacts (8 Å, |Δi|>4): 381; chains: 1; bounding box: 65×58×74 Å

pLDDT: mean 86.82, std 16.64, range [26.05, 98.06]

Mean predicted aligned error: 12.08 Å

Organism: Denitrovibrio acetiphilus (strain DSM 12809 / NBRC 114555 / N2460) (NCBI:txid522772)

Nearest PDB structures (foldseek):
  5y7g-assembly3_C  TM=8.262E-01  e=1.014E-01  Pseudomonas aeruginosa PAO1
  5a1v-assembly1_Q  TM=4.892E-01  e=1.600E-02  Mus musculus
  5y7q-assembly1_A  TM=7.307E-01  e=3.471E-01  Pseudomonas aeruginosa PAO1
  3mkr-assembly1_A  TM=4.546E-01  e=1.773E-02  Bos taurus
  6tzt-assembly1_A  TM=5.006E-01  e=1.014E-01  Homo sapiens